Protein AF-A0A1Q8BFI8-F1 (afdb_monomer)

pLDDT: mean 92.85, std 12.0, range [39.59, 98.81]

Solvent-accessible surface area (backbone atoms only — not comparable to full-atom values): 9761 Å² total; per-residue (Å²): 111,59,71,57,47,9,48,50,28,16,46,14,50,53,51,14,49,55,25,48,77,69,69,34,63,68,60,14,15,51,25,34,17,54,22,43,46,68,73,44,68,88,56,55,72,68,53,34,36,53,25,20,42,26,41,46,52,19,52,56,50,51,50,49,44,53,73,74,37,91,51,58,67,61,48,64,67,45,73,64,56,57,55,30,38,53,23,26,36,50,22,17,65,64,69,73,40,63,56,63,34,20,52,24,49,43,46,21,53,43,29,48,70,54,74,38,75,70,16,54,62,25,42,38,49,22,30,37,50,50,39,27,70,62,51,77,41,62,83,65,19,64,62,42,26,54,35,51,55,52,25,51,61,22,51,77,59,78,36,76,66,21,52,55,52,22,34,57,39,31,27,55,37,37,36,56,52,47,38,48,52,69,55,68,71,75,82,75,78,82,83,78,85,124

Secondary structure (DSSP, 8-state):
-HHHHHHHHHHHHHHHHHHHHTT-HHHHHHHHHHHHHHH-TTS-HHHHHHHHHHHHHHHHHHHHHHHH--SHHHHHH-TTHHHHHHHHHHHHHHTT--HHHHHHHHHHHHHHHTT-TTHHHHHHHHHHHHHHHHHSS-TTHHHHHHHHHHHHHHHTT-SHHHHHHHHHHHHHHHHHHHHHHTTGGGSS------

Foldseek 3Di:
DLLVLLLLLLQLCLQLLVCLVVVNLQRNLVSQLSNVCSQQVVDDSVLSSLLSSLQSQLSNLLVCLLVVDPDLVCSLPPPSLVSSLVSLCSSCVSRVFPSLLSVLVSLLSSCVSNVHPVSLVSLLRSLQRSLCVQQVHRPCSNVLSVLVVQLVVLSVVVDPRSSVVSSVSSSVSSSVSVCSNVVVPVPDDDPPDD

Radius of gyration: 16.72 Å; Cα contacts (8 Å, |Δi|>4): 270; chains: 1; bounding box: 52×38×44 Å

Nearest PDB structures (foldseek):
  6e9r-assembly1_B  TM=2.262E-01  e=8.371E-01  synthetic construct
  3bqo-assembly1_A  TM=2.678E-01  e=2.924E+00  Homo sapiens
  8w8g-assembly2_C  TM=2.597E-01  e=2.666E+00  Homo sapiens
  6e9x-assembly1_C  TM=2.704E-01  e=6.137E+00  synthetic construct
  8w8g-assembly2_D  TM=2.637E-01  e=8.104E+00  Homo sapiens

Sequence (194 aa):
MIEQLAKTAARGVVEGFIAQDRHDFDAASLHFSVMFQTMFPEYDSETLLKAAGSYVSALLAQSKLKDEHSDLYNRLHDERWGFVRSQLSNTCRLLDIPDSFGLETEEVWRYHAGRDDSYVKHIIEFHRVLVRRLTGGEAGFKELAGLYTTGLAFHDQHSLYGVKRGIEVMELYFRILFDAMSGTTREMIPATRG

Mean predicted aligned error: 4.51 Å

Structure (mmCIF, N/CA/C/O backbone):
data_AF-A0A1Q8BFI8-F1
#
_entry.id   AF-A0A1Q8BFI8-F1
#
loop_
_atom_site.group_PDB
_atom_site.id
_atom_site.type_symbol
_atom_site.label_atom_id
_atom_site.label_alt_id
_atom_site.label_comp_id
_atom_site.label_asym_id
_atom_site.label_entity_id
_atom_site.label_seq_id
_atom_site.pdbx_PDB_ins_code
_atom_site.Cartn_x
_atom_site.Cartn_y
_atom_site.Cartn_z
_atom_site.occupancy
_atom_site.B_iso_or_equiv
_atom_site.auth_seq_id
_atom_site.auth_comp_id
_atom_site.auth_asym_id
_atom_site.auth_atom_id
_atom_site.pdbx_PDB_model_num
ATOM 1 N N . MET A 1 1 ? -5.771 8.958 21.009 1.00 84.94 1 MET A N 1
ATOM 2 C CA . MET A 1 1 ? -5.502 7.573 20.562 1.00 84.94 1 MET A CA 1
ATOM 3 C C . MET A 1 1 ? -5.318 7.516 19.047 1.00 84.94 1 MET A C 1
ATOM 5 O O . MET A 1 1 ? -4.237 7.135 18.625 1.00 84.94 1 MET A O 1
ATOM 9 N N . ILE A 1 2 ? -6.285 7.995 18.250 1.00 93.38 2 ILE A N 1
ATOM 10 C CA . ILE A 1 2 ? -6.210 8.042 16.772 1.00 93.38 2 ILE A CA 1
ATOM 11 C C . ILE A 1 2 ? -4.971 8.784 16.251 1.00 93.38 2 ILE A C 1
ATOM 13 O O . ILE A 1 2 ? -4.255 8.253 15.414 1.00 93.38 2 ILE A O 1
ATOM 17 N N . GLU A 1 3 ? -4.652 9.953 16.810 1.00 95.00 3 GLU A N 1
ATOM 18 C CA . GLU A 1 3 ? -3.460 10.733 16.432 1.00 95.00 3 GLU A CA 1
ATOM 19 C C . GLU A 1 3 ? -2.152 9.921 16.519 1.00 95.00 3 GLU A C 1
ATOM 21 O O . GLU A 1 3 ? -1.290 10.013 15.649 1.00 95.00 3 GLU A O 1
ATOM 26 N N . GLN A 1 4 ? -1.998 9.099 17.563 1.00 96.12 4 GLN A N 1
ATOM 27 C CA . GLN A 1 4 ? -0.800 8.277 17.738 1.00 96.12 4 GLN A CA 1
ATOM 28 C C . GLN A 1 4 ? -0.792 7.088 16.773 1.00 96.12 4 GLN A C 1
ATOM 30 O O . GLN A 1 4 ? 0.257 6.775 16.218 1.00 96.12 4 GLN A O 1
ATOM 35 N N . LEU A 1 5 ? -1.952 6.457 16.544 1.00 96.75 5 LEU A N 1
ATOM 36 C CA . LEU A 1 5 ? -2.094 5.393 15.547 1.00 96.75 5 LEU A CA 1
ATOM 37 C C . LEU A 1 5 ? -1.748 5.908 14.148 1.00 96.75 5 LEU A C 1
ATOM 39 O O . LEU A 1 5 ? -0.966 5.273 13.448 1.00 96.75 5 LEU A O 1
ATOM 43 N N . ALA A 1 6 ? -2.257 7.085 13.773 1.00 98.06 6 ALA A N 1
ATOM 44 C CA . ALA A 1 6 ? -1.991 7.710 12.481 1.00 98.06 6 ALA A CA 1
ATOM 45 C C . ALA A 1 6 ? -0.497 7.981 12.272 1.00 98.06 6 ALA A C 1
ATOM 47 O O . ALA A 1 6 ? 0.043 7.646 11.222 1.00 98.06 6 ALA A O 1
ATOM 48 N N . LYS A 1 7 ? 0.195 8.494 13.298 1.00 98.25 7 LYS A N 1
ATOM 49 C CA . LYS A 1 7 ? 1.655 8.696 13.275 1.00 98.25 7 LYS A CA 1
ATOM 50 C C . LYS A 1 7 ? 2.426 7.394 13.116 1.00 98.25 7 LYS A C 1
ATOM 52 O O . LYS A 1 7 ? 3.364 7.330 12.325 1.00 98.25 7 LYS A O 1
ATOM 57 N N . THR A 1 8 ? 2.037 6.358 13.855 1.00 98.19 8 THR A N 1
ATOM 58 C CA . THR A 1 8 ? 2.668 5.037 13.762 1.00 98.19 8 THR A CA 1
ATOM 59 C C . THR A 1 8 ? 2.478 4.427 12.372 1.00 98.19 8 THR A C 1
ATOM 61 O O . THR A 1 8 ? 3.451 3.981 11.771 1.00 98.19 8 THR A O 1
ATOM 64 N N . ALA A 1 9 ? 1.262 4.471 11.827 1.00 98.31 9 ALA A N 1
ATOM 65 C CA . ALA A 1 9 ? 0.951 3.949 10.500 1.00 98.31 9 ALA A CA 1
ATOM 66 C C . ALA A 1 9 ? 1.670 4.726 9.383 1.00 98.31 9 ALA A C 1
ATOM 68 O O . ALA A 1 9 ? 2.265 4.124 8.491 1.00 98.31 9 ALA A O 1
ATOM 69 N N . ALA A 1 10 ? 1.683 6.061 9.468 1.00 98.50 10 ALA A N 1
ATOM 70 C CA . ALA A 1 10 ? 2.343 6.936 8.501 1.00 98.50 10 ALA A CA 1
ATOM 71 C C . ALA A 1 10 ? 3.859 6.728 8.456 1.00 98.50 10 ALA A C 1
ATOM 73 O O . ALA A 1 10 ? 4.454 6.685 7.380 1.00 98.50 10 ALA A O 1
ATOM 74 N N . ARG A 1 11 ? 4.496 6.556 9.618 1.00 97.88 11 ARG A N 1
ATOM 75 C CA . ARG A 1 11 ? 5.917 6.198 9.673 1.00 97.88 11 ARG A CA 1
ATOM 76 C C . ARG A 1 11 ? 6.154 4.796 9.138 1.00 97.88 11 ARG A C 1
ATOM 78 O O . ARG A 1 11 ? 7.035 4.633 8.308 1.00 97.88 11 ARG A O 1
ATOM 85 N N . GLY A 1 12 ? 5.335 3.823 9.539 1.00 98.06 12 GLY A N 1
ATOM 86 C CA . GLY A 1 12 ? 5.437 2.443 9.062 1.00 98.06 12 GLY A CA 1
ATOM 87 C C . GLY A 1 12 ? 5.377 2.336 7.536 1.00 98.06 12 GLY A C 1
ATOM 88 O O . GLY A 1 12 ? 6.231 1.695 6.937 1.00 98.06 12 GLY A O 1
ATOM 89 N N . VAL A 1 13 ? 4.434 3.018 6.879 1.00 97.94 13 VAL A N 1
ATOM 90 C CA . VAL A 1 13 ? 4.348 2.978 5.409 1.00 97.94 13 VAL A CA 1
ATOM 91 C C . VAL A 1 13 ? 5.559 3.645 4.742 1.00 97.94 13 VAL A C 1
ATOM 93 O O . VAL A 1 13 ? 6.150 3.064 3.836 1.00 97.94 13 VAL A O 1
ATOM 96 N N . VAL A 1 14 ? 5.978 4.832 5.201 1.00 98.00 14 VAL A N 1
ATOM 97 C CA . VAL A 1 14 ? 7.089 5.575 4.577 1.00 98.00 14 VAL A CA 1
ATOM 98 C C . VAL A 1 14 ? 8.432 4.885 4.820 1.00 98.00 14 VAL A C 1
ATOM 100 O O . VAL A 1 14 ? 9.221 4.734 3.891 1.00 98.00 14 VAL A O 1
ATOM 103 N N . GLU A 1 15 ? 8.695 4.430 6.043 1.00 98.19 15 GLU A N 1
ATOM 104 C CA . GLU A 1 15 ? 9.911 3.682 6.377 1.00 98.19 15 GLU A CA 1
ATOM 105 C C . GLU A 1 15 ? 9.939 2.316 5.675 1.00 98.19 15 GLU A C 1
ATOM 107 O O . GLU A 1 15 ? 11.004 1.888 5.233 1.00 98.19 15 GLU A O 1
ATOM 112 N N . GLY A 1 16 ? 8.779 1.677 5.481 1.00 98.38 16 GLY A N 1
ATOM 113 C CA . GLY A 1 16 ? 8.648 0.443 4.705 1.00 98.38 16 GLY A CA 1
ATOM 114 C C . GLY A 1 16 ? 9.052 0.618 3.243 1.00 98.38 16 GLY A C 1
ATOM 115 O O 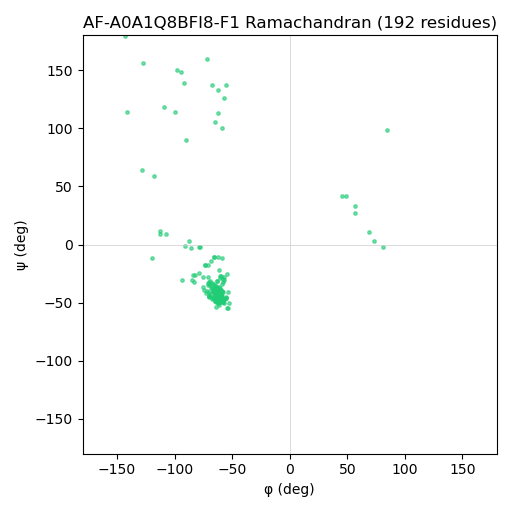. GLY A 1 16 ? 9.831 -0.182 2.723 1.00 98.38 16 GLY A O 1
ATOM 116 N N . PHE A 1 17 ? 8.601 1.695 2.597 1.00 97.56 17 PHE A N 1
ATOM 117 C CA . PHE A 1 17 ? 9.038 2.034 1.241 1.00 97.56 17 PHE A CA 1
ATOM 118 C C . PHE A 1 17 ? 10.534 2.382 1.174 1.00 97.56 17 PHE A C 1
ATOM 120 O O . PHE A 1 17 ? 11.242 1.859 0.319 1.00 97.56 17 PHE A O 1
ATOM 127 N N . ILE A 1 18 ? 11.063 3.165 2.124 1.00 97.50 18 ILE A N 1
ATOM 128 C CA . ILE A 1 18 ? 12.505 3.475 2.188 1.00 97.50 18 ILE A CA 1
ATOM 129 C C . ILE A 1 18 ? 13.350 2.201 2.344 1.00 97.50 18 ILE A C 1
ATOM 131 O O . ILE A 1 18 ? 14.410 2.078 1.728 1.00 97.50 18 ILE A O 1
ATOM 135 N N . ALA A 1 19 ? 12.918 1.261 3.185 1.00 98.06 19 ALA A N 1
ATOM 136 C CA . ALA A 1 19 ? 13.598 -0.018 3.358 1.00 98.06 19 ALA A CA 1
ATOM 137 C C . ALA A 1 19 ? 13.527 -0.868 2.080 1.00 98.06 19 ALA A C 1
ATOM 139 O O . ALA A 1 19 ? 14.531 -1.451 1.669 1.00 98.06 19 ALA A O 1
ATOM 140 N N . GLN A 1 20 ? 12.380 -0.870 1.397 1.00 96.81 20 GLN A N 1
ATOM 141 C CA . GLN A 1 20 ? 12.224 -1.546 0.114 1.00 96.81 20 GLN A CA 1
ATOM 142 C C . GLN A 1 20 ? 13.143 -0.969 -0.969 1.00 96.81 20 GLN A C 1
ATOM 144 O O . GLN A 1 20 ? 13.760 -1.747 -1.698 1.00 96.81 20 GLN A O 1
ATOM 149 N N . ASP A 1 21 ? 13.270 0.356 -1.070 1.00 95.19 21 ASP A N 1
ATOM 150 C CA . ASP A 1 21 ? 14.192 1.026 -2.002 1.00 95.19 21 ASP A CA 1
ATOM 151 C C . ASP A 1 21 ? 15.658 0.644 -1.740 1.00 95.19 21 ASP A C 1
ATOM 153 O O . ASP A 1 21 ? 16.491 0.651 -2.643 1.00 95.19 21 ASP A O 1
ATOM 157 N N . ARG A 1 22 ? 15.986 0.274 -0.497 1.00 96.06 22 ARG A N 1
ATOM 158 C CA . ARG A 1 22 ? 17.305 -0.242 -0.096 1.00 96.06 22 ARG A CA 1
ATOM 159 C C . ARG A 1 22 ? 17.445 -1.755 -0.270 1.00 96.06 22 ARG A C 1
ATOM 161 O O . ARG A 1 22 ? 18.482 -2.304 0.090 1.00 96.06 22 ARG A O 1
ATOM 168 N N . HIS A 1 23 ? 16.419 -2.419 -0.798 1.00 96.25 23 HIS A N 1
ATOM 169 C CA . HIS A 1 23 ? 16.311 -3.874 -0.895 1.00 96.25 23 HIS A CA 1
ATOM 170 C C . HIS A 1 23 ? 16.432 -4.605 0.458 1.00 96.25 23 HIS A C 1
ATOM 172 O O . HIS A 1 23 ? 16.831 -5.769 0.503 1.00 96.25 23 HIS A O 1
ATOM 178 N N . ASP A 1 24 ? 16.064 -3.943 1.559 1.00 98.25 24 ASP A N 1
ATOM 179 C CA . ASP A 1 24 ? 16.047 -4.522 2.904 1.00 98.25 24 ASP A CA 1
ATOM 180 C C . ASP A 1 24 ? 14.677 -5.159 3.181 1.00 98.25 24 ASP A C 1
ATOM 182 O O . ASP A 1 24 ? 13.731 -4.505 3.630 1.00 98.25 24 ASP A O 1
ATOM 186 N N . PHE A 1 25 ? 14.558 -6.448 2.846 1.00 98.31 25 PHE A N 1
ATOM 187 C CA . PHE A 1 25 ? 13.311 -7.207 2.969 1.00 98.31 25 PHE A CA 1
ATOM 188 C C . PHE A 1 25 ? 12.798 -7.275 4.412 1.00 98.31 25 PHE A C 1
ATOM 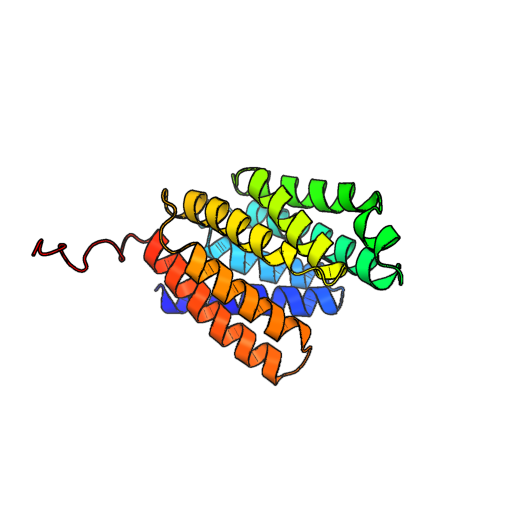190 O O . PHE A 1 25 ? 11.600 -7.091 4.644 1.00 98.31 25 PHE A O 1
ATOM 197 N N . ASP A 1 26 ? 13.687 -7.537 5.371 1.00 98.50 26 ASP A N 1
ATOM 198 C CA . ASP A 1 26 ? 13.312 -7.747 6.768 1.00 98.50 26 ASP A CA 1
ATOM 199 C C . ASP A 1 26 ? 12.843 -6.435 7.399 1.00 98.50 26 ASP A C 1
ATOM 201 O O . ASP A 1 26 ? 11.777 -6.396 8.023 1.00 98.50 26 ASP A O 1
ATOM 205 N N . ALA A 1 27 ? 13.577 -5.338 7.177 1.00 98.56 27 ALA A N 1
ATOM 206 C CA . ALA A 1 27 ? 13.168 -4.029 7.671 1.00 98.56 27 ALA A CA 1
ATOM 207 C C . ALA A 1 27 ? 11.859 -3.567 7.018 1.00 98.56 27 ALA A C 1
ATOM 209 O O . ALA A 1 27 ? 10.947 -3.127 7.720 1.00 98.56 27 ALA A O 1
ATOM 210 N N . ALA A 1 28 ? 11.717 -3.719 5.695 1.00 98.69 28 ALA A N 1
ATOM 211 C CA . ALA A 1 28 ? 10.482 -3.362 5.003 1.00 98.69 28 ALA A CA 1
ATOM 212 C C . ALA A 1 28 ? 9.288 -4.155 5.553 1.00 98.69 28 ALA A C 1
ATOM 214 O O . ALA A 1 28 ? 8.250 -3.572 5.874 1.00 98.69 28 ALA A O 1
ATOM 215 N N . SER A 1 29 ? 9.449 -5.469 5.734 1.00 98.81 29 SER A N 1
ATOM 216 C CA . SER A 1 29 ? 8.399 -6.342 6.270 1.00 98.81 29 SER A CA 1
ATOM 217 C C . SER A 1 29 ? 8.004 -5.937 7.687 1.00 98.81 29 SER A C 1
ATOM 219 O O . SER A 1 29 ? 6.815 -5.881 8.003 1.00 98.81 29 SER A O 1
ATOM 221 N N . LEU A 1 30 ? 8.976 -5.581 8.531 1.00 98.62 30 LEU A N 1
ATOM 222 C CA . LEU A 1 30 ? 8.704 -5.087 9.876 1.00 98.62 30 LEU A CA 1
ATOM 223 C C . LEU A 1 30 ? 7.899 -3.780 9.841 1.00 98.62 30 LEU A C 1
ATOM 225 O O . LEU A 1 30 ? 6.849 -3.698 10.478 1.00 98.62 30 LEU A O 1
ATOM 229 N N . HIS A 1 31 ? 8.329 -2.783 9.069 1.00 98.69 31 HIS A N 1
ATOM 230 C CA . HIS A 1 31 ? 7.642 -1.491 8.988 1.00 98.69 31 HIS A CA 1
ATOM 231 C C . HIS A 1 31 ? 6.211 -1.609 8.432 1.00 98.69 31 HIS A C 1
ATOM 233 O O . HIS A 1 31 ? 5.277 -1.037 9.006 1.00 98.69 31 HIS A O 1
ATOM 239 N N . PHE A 1 32 ? 5.999 -2.414 7.385 1.00 98.75 32 PHE A N 1
ATOM 240 C CA . PHE A 1 32 ? 4.651 -2.685 6.876 1.00 98.75 32 PHE A CA 1
ATOM 241 C C . PHE A 1 32 ? 3.800 -3.494 7.863 1.00 98.75 32 P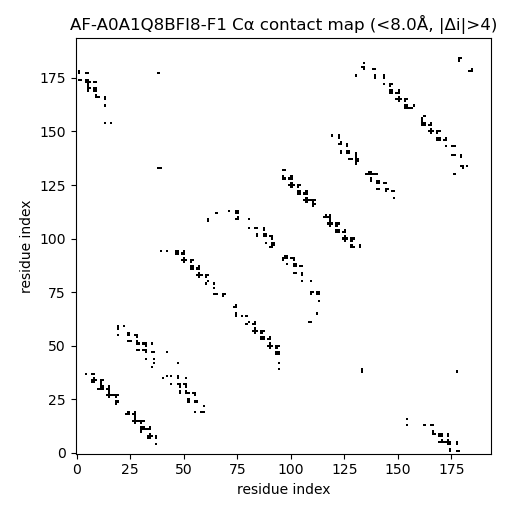HE A C 1
ATOM 243 O O . PHE A 1 32 ? 2.599 -3.248 7.954 1.00 98.75 32 PHE A O 1
ATOM 250 N N . SER A 1 33 ? 4.389 -4.397 8.657 1.00 98.69 33 SER A N 1
ATOM 251 C CA . SER A 1 33 ? 3.647 -5.116 9.705 1.00 98.69 33 SER A CA 1
ATOM 252 C C . SER A 1 33 ? 3.142 -4.175 10.805 1.00 98.69 33 SER A C 1
ATOM 254 O O . SER A 1 33 ? 2.002 -4.315 11.245 1.00 98.69 33 SER A O 1
ATOM 256 N N . VAL A 1 34 ? 3.929 -3.156 11.180 1.00 98.25 34 VAL A N 1
ATOM 257 C CA . VAL A 1 34 ? 3.503 -2.107 12.122 1.00 98.25 34 VAL A CA 1
ATOM 258 C C . VAL A 1 34 ? 2.332 -1.313 11.546 1.00 98.25 34 VAL A C 1
ATOM 260 O O . VAL A 1 34 ? 1.355 -1.067 12.250 1.00 98.25 34 VAL A O 1
ATOM 263 N N . MET A 1 35 ? 2.385 -0.952 10.260 1.00 98.25 35 MET A N 1
ATOM 264 C CA . MET A 1 35 ? 1.254 -0.313 9.583 1.00 98.25 35 MET A CA 1
ATOM 265 C C . MET A 1 35 ? 0.016 -1.225 9.597 1.00 98.25 35 MET A C 1
ATOM 267 O O . MET A 1 35 ? -1.054 -0.785 10.017 1.00 98.25 35 MET A O 1
ATOM 271 N N . PHE A 1 36 ? 0.140 -2.499 9.214 1.00 98.56 36 PHE A N 1
ATOM 272 C CA . PHE A 1 36 ? -0.996 -3.423 9.226 1.00 98.56 36 PHE A CA 1
ATOM 273 C C . PHE A 1 36 ? -1.582 -3.631 10.621 1.00 98.56 36 PHE A C 1
ATOM 275 O O . PHE A 1 36 ? -2.801 -3.658 10.744 1.00 98.56 36 PHE A O 1
ATOM 282 N N . GLN A 1 37 ? -0.766 -3.667 11.675 1.00 98.00 37 GLN A N 1
ATOM 283 C CA . GLN A 1 37 ? -1.253 -3.771 13.053 1.00 98.00 37 GLN A CA 1
ATOM 284 C C . GLN A 1 37 ? -2.205 -2.633 13.439 1.00 98.00 37 GLN A C 1
ATOM 286 O O . GLN A 1 37 ? -3.129 -2.836 14.223 1.00 98.00 37 GLN A O 1
ATOM 291 N N . THR A 1 38 ? -2.005 -1.433 12.887 1.00 97.25 38 THR A N 1
ATOM 292 C CA . THR A 1 38 ? -2.898 -0.294 13.158 1.00 97.25 38 THR A CA 1
ATOM 293 C C . THR A 1 38 ? -4.238 -0.385 12.426 1.00 97.25 38 THR A C 1
ATOM 295 O O . THR A 1 38 ? -5.231 0.142 12.920 1.00 97.25 38 THR A O 1
ATOM 298 N N . MET A 1 39 ? -4.276 -1.049 11.268 1.00 95.88 39 MET A N 1
ATOM 299 C CA . MET A 1 39 ? -5.473 -1.176 10.429 1.00 95.88 39 MET A CA 1
ATOM 300 C C . MET A 1 39 ? -6.263 -2.453 10.714 1.00 95.88 39 MET A C 1
ATOM 302 O O . MET A 1 39 ? -7.481 -2.452 10.577 1.00 95.88 39 MET A O 1
ATOM 306 N N . PHE A 1 40 ? -5.578 -3.519 11.118 1.00 97.38 40 PHE A N 1
ATOM 307 C CA . PHE A 1 40 ? -6.159 -4.834 11.355 1.00 97.38 40 PHE A CA 1
ATOM 308 C C . PHE A 1 40 ? -5.776 -5.359 12.749 1.00 97.38 40 PHE A C 1
ATOM 310 O O . PHE A 1 40 ? -5.041 -6.346 12.869 1.00 97.38 40 PHE A O 1
ATOM 317 N N . PRO A 1 41 ? -6.218 -4.678 13.826 1.00 95.94 41 PRO A N 1
ATOM 318 C CA . PRO A 1 41 ? -5.868 -5.043 15.198 1.00 95.94 41 PRO A CA 1
ATOM 319 C C . PRO A 1 41 ? -6.438 -6.403 15.634 1.00 95.94 41 PRO A C 1
ATOM 321 O O . PRO A 1 41 ? -6.075 -6.895 16.700 1.00 95.94 41 PRO A O 1
ATOM 324 N N . GLU A 1 42 ? -7.339 -7.001 14.849 1.00 96.69 42 GLU A N 1
ATOM 325 C CA . GLU A 1 42 ? -7.916 -8.319 15.105 1.00 96.69 42 GLU A CA 1
ATOM 326 C C . GLU A 1 42 ? -6.960 -9.496 14.833 1.00 96.69 42 GLU A C 1
ATOM 328 O O . GLU A 1 42 ? -7.218 -10.595 15.325 1.00 96.69 42 GLU A O 1
ATOM 333 N N . TYR A 1 43 ? -5.868 -9.292 14.086 1.00 98.31 43 TYR A N 1
ATOM 334 C CA . TYR A 1 43 ? -4.892 -10.345 13.781 1.00 98.31 43 TYR A CA 1
ATOM 335 C C . TYR A 1 43 ? -3.670 -10.293 14.701 1.00 98.31 43 TYR A C 1
ATOM 337 O O . TYR A 1 43 ? -3.240 -9.233 15.155 1.00 98.31 43 TYR A O 1
ATOM 345 N N . ASP A 1 44 ? -3.066 -11.458 14.941 1.00 98.19 44 ASP A N 1
ATOM 346 C CA . ASP A 1 44 ? -1.808 -11.561 15.678 1.00 98.19 44 ASP A CA 1
ATOM 347 C C . ASP A 1 44 ? -0.598 -11.052 14.870 1.00 98.19 44 ASP A C 1
ATOM 349 O O . ASP A 1 44 ? -0.601 -10.980 13.637 1.00 98.19 44 ASP A O 1
ATOM 353 N N . SER A 1 45 ? 0.482 -10.713 15.581 1.00 97.69 45 SER A N 1
ATOM 354 C CA . SER A 1 45 ? 1.702 -10.170 14.974 1.00 97.69 45 SER A CA 1
ATOM 355 C C . SER A 1 45 ? 2.357 -11.115 13.963 1.00 97.69 45 SER A C 1
ATOM 357 O O . SER A 1 45 ? 3.009 -10.645 13.033 1.00 97.69 45 SER A O 1
ATOM 359 N N . GLU A 1 46 ? 2.205 -12.433 14.119 1.00 98.38 46 GLU A N 1
ATOM 360 C CA . GLU A 1 46 ? 2.782 -13.412 13.193 1.00 98.38 46 GLU A CA 1
ATOM 361 C C . GLU A 1 46 ? 2.062 -13.372 11.838 1.00 98.38 46 GLU A C 1
ATOM 363 O O . GLU A 1 46 ? 2.702 -13.351 10.784 1.00 98.38 46 GLU A O 1
ATOM 368 N N . THR A 1 47 ? 0.733 -13.309 11.858 1.00 98.69 47 THR A N 1
ATOM 369 C CA . THR A 1 47 ? -0.118 -13.176 10.673 1.00 98.69 47 THR A CA 1
ATOM 370 C C . THR A 1 47 ? 0.162 -11.861 9.957 1.00 98.69 47 THR A C 1
ATOM 372 O O . THR A 1 47 ? 0.376 -11.852 8.743 1.00 98.69 47 THR A O 1
ATOM 375 N N . LEU A 1 48 ? 0.248 -10.762 10.711 1.00 98.69 48 LEU A N 1
ATOM 376 C CA . LEU A 1 48 ? 0.554 -9.437 10.173 1.00 98.69 48 LEU A CA 1
ATOM 377 C C . LEU A 1 48 ? 1.947 -9.379 9.533 1.00 98.69 48 LEU A C 1
ATOM 379 O O . LEU A 1 48 ? 2.102 -8.820 8.447 1.00 98.69 48 LEU A O 1
ATOM 383 N N . LEU A 1 49 ? 2.953 -10.003 10.154 1.00 98.75 49 LEU A N 1
ATOM 384 C CA . LEU A 1 49 ? 4.302 -10.081 9.596 1.00 98.75 49 LEU A CA 1
ATOM 385 C C . LEU A 1 49 ? 4.348 -10.937 8.321 1.00 98.75 49 LEU A C 1
ATOM 387 O O . LEU A 1 49 ? 4.996 -10.550 7.351 1.00 98.75 49 LEU A O 1
ATOM 391 N N . LYS A 1 50 ? 3.621 -12.061 8.267 1.00 98.81 50 LYS A N 1
ATOM 392 C CA . LYS A 1 50 ? 3.499 -12.882 7.044 1.00 98.81 50 LYS A CA 1
ATOM 393 C C . LYS A 1 50 ? 2.799 -12.128 5.911 1.00 98.81 50 LYS A C 1
ATOM 395 O O . LYS A 1 50 ? 3.217 -12.223 4.752 1.00 98.81 50 LYS A O 1
ATOM 400 N N . ALA A 1 51 ? 1.752 -11.370 6.234 1.00 98.81 51 ALA A N 1
ATOM 401 C CA . ALA A 1 51 ? 1.041 -10.539 5.268 1.00 98.81 51 ALA A CA 1
ATOM 402 C C . ALA A 1 51 ? 1.948 -9.429 4.720 1.00 98.81 51 ALA A C 1
ATOM 404 O O . ALA A 1 51 ? 1.986 -9.216 3.505 1.00 98.81 51 ALA A O 1
ATOM 405 N N . ALA A 1 52 ? 2.721 -8.783 5.598 1.00 98.81 52 ALA A N 1
ATOM 406 C CA . ALA A 1 52 ? 3.723 -7.786 5.232 1.00 98.81 52 ALA A CA 1
ATOM 407 C C . ALA A 1 52 ? 4.839 -8.383 4.365 1.00 98.81 52 ALA A C 1
ATOM 409 O O . ALA A 1 52 ? 5.156 -7.818 3.326 1.00 98.81 52 ALA A O 1
ATOM 410 N N . GLY A 1 53 ? 5.365 -9.560 4.710 1.00 98.81 53 GLY A N 1
ATOM 411 C CA . GLY A 1 53 ? 6.377 -10.249 3.902 1.00 98.81 53 GLY A CA 1
ATOM 412 C C . GLY A 1 53 ? 5.891 -10.603 2.491 1.00 98.81 53 GLY A C 1
ATOM 413 O O . GLY A 1 53 ? 6.636 -10.458 1.520 1.00 98.81 53 GLY A O 1
ATOM 414 N N . SER A 1 54 ? 4.622 -11.001 2.351 1.00 98.81 54 SER A N 1
ATOM 415 C CA . SER A 1 54 ? 3.999 -11.216 1.034 1.00 98.81 54 SER A CA 1
ATOM 416 C C . SER A 1 54 ? 3.895 -9.895 0.256 1.00 98.81 54 SER A C 1
ATOM 418 O O . SER A 1 54 ? 4.327 -9.810 -0.892 1.00 98.81 54 SER A O 1
ATOM 420 N N . TYR A 1 55 ? 3.437 -8.822 0.905 1.00 98.75 55 TYR A N 1
ATOM 421 C CA . TYR A 1 55 ? 3.331 -7.495 0.291 1.00 98.75 55 TYR A CA 1
ATOM 422 C C . TYR A 1 55 ? 4.699 -6.952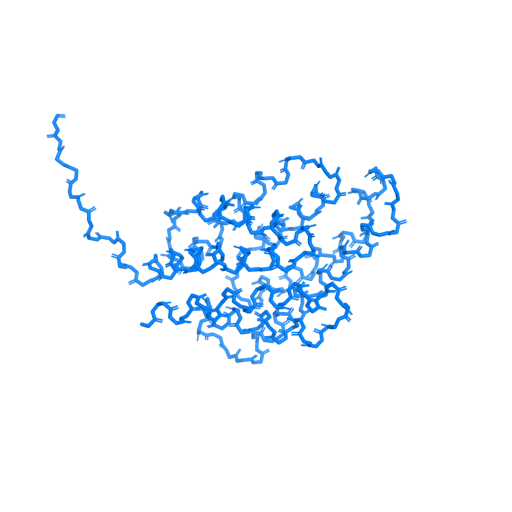 -0.167 1.00 98.75 55 TYR A C 1
ATOM 424 O O . TYR A 1 55 ? 4.839 -6.474 -1.293 1.00 98.75 55 TYR A O 1
ATOM 432 N N . VAL A 1 56 ? 5.741 -7.102 0.654 1.00 98.75 56 VAL A N 1
ATOM 433 C CA . VAL A 1 56 ? 7.115 -6.684 0.329 1.00 98.75 56 VAL A CA 1
ATOM 434 C C . VAL A 1 56 ? 7.717 -7.539 -0.783 1.00 98.75 56 VAL A C 1
ATOM 436 O O . VAL A 1 56 ? 8.402 -7.009 -1.656 1.00 98.75 56 VAL A O 1
ATOM 439 N N . SER A 1 57 ? 7.428 -8.843 -0.815 1.00 98.69 57 SER A N 1
ATOM 440 C CA . SER A 1 57 ? 7.837 -9.710 -1.929 1.00 98.69 57 SER A CA 1
ATOM 441 C C . SER A 1 57 ? 7.261 -9.213 -3.258 1.00 98.69 57 SER A C 1
ATOM 443 O O . SER A 1 57 ? 7.963 -9.199 -4.270 1.00 98.69 57 SER A O 1
ATOM 445 N N . ALA A 1 58 ? 6.005 -8.756 -3.248 1.00 98.50 58 ALA A N 1
ATOM 446 C CA . ALA A 1 58 ? 5.363 -8.145 -4.405 1.00 98.50 58 ALA A CA 1
ATOM 447 C C . ALA A 1 58 ? 6.032 -6.810 -4.796 1.00 98.50 58 ALA A C 1
ATOM 449 O O . ALA A 1 58 ? 6.346 -6.612 -5.971 1.00 98.50 58 ALA A O 1
ATOM 450 N N . LEU A 1 59 ? 6.324 -5.935 -3.822 1.00 97.06 59 LEU A N 1
ATOM 451 C CA . LEU A 1 59 ? 7.012 -4.656 -4.051 1.00 97.06 59 LEU A CA 1
ATOM 452 C C . LEU A 1 59 ? 8.415 -4.828 -4.653 1.00 97.06 59 LEU A C 1
ATOM 454 O O . LEU A 1 59 ? 8.779 -4.130 -5.599 1.00 97.06 59 LEU A O 1
ATOM 458 N N . LEU A 1 60 ? 9.212 -5.762 -4.132 1.00 97.25 60 LEU A N 1
ATOM 459 C CA . LEU A 1 60 ? 10.552 -6.028 -4.657 1.00 97.25 60 LEU A CA 1
ATOM 460 C C . LEU A 1 60 ? 10.494 -6.633 -6.061 1.00 97.25 60 LEU A C 1
ATOM 462 O O . LEU A 1 60 ? 11.328 -6.303 -6.905 1.00 97.25 60 LEU A O 1
ATOM 466 N N . ALA A 1 61 ? 9.515 -7.501 -6.327 1.00 96.19 61 ALA A N 1
ATOM 467 C CA . ALA A 1 61 ? 9.318 -8.072 -7.653 1.00 96.19 61 ALA A CA 1
ATOM 468 C C . ALA A 1 61 ? 8.930 -7.003 -8.683 1.00 96.19 61 ALA A C 1
ATOM 470 O O . ALA A 1 61 ? 9.560 -6.944 -9.736 1.00 96.19 61 ALA A O 1
ATOM 471 N N . GLN A 1 62 ? 7.973 -6.117 -8.375 1.00 94.88 62 GLN A N 1
ATOM 472 C CA . GLN A 1 62 ? 7.611 -5.040 -9.305 1.00 94.88 62 GLN A CA 1
ATOM 473 C C . GLN A 1 62 ? 8.758 -4.042 -9.523 1.00 94.88 62 GLN A C 1
ATOM 475 O O . GLN A 1 62 ? 8.956 -3.587 -10.648 1.00 94.88 62 GLN A O 1
ATOM 480 N N . SER A 1 63 ? 9.575 -3.758 -8.497 1.00 92.75 63 SER A N 1
ATOM 481 C CA . SER A 1 63 ? 10.718 -2.849 -8.663 1.00 92.75 63 SER A CA 1
ATOM 482 C C . SER A 1 63 ? 11.721 -3.408 -9.670 1.00 92.75 63 SER A C 1
ATOM 484 O O . SER A 1 63 ? 12.165 -2.684 -10.554 1.00 92.75 63 SER A O 1
ATOM 486 N N . LYS A 1 64 ? 12.003 -4.718 -9.616 1.00 91.69 64 LYS A N 1
ATOM 487 C CA . LYS A 1 64 ? 12.869 -5.379 -10.606 1.00 91.69 64 LYS A CA 1
ATOM 488 C C . LYS A 1 64 ? 12.316 -5.266 -12.028 1.00 91.69 64 LYS A C 1
ATOM 490 O O . LYS A 1 64 ? 13.083 -5.001 -12.946 1.00 91.69 64 LYS A O 1
ATOM 495 N N . LEU A 1 65 ? 10.999 -5.398 -12.216 1.00 90.25 65 LEU A N 1
ATOM 496 C CA . LEU A 1 65 ? 10.368 -5.220 -13.534 1.00 90.25 65 LEU A CA 1
ATOM 497 C C . LEU A 1 65 ? 10.586 -3.811 -14.088 1.00 90.25 65 LEU A C 1
ATOM 499 O O . LEU A 1 65 ? 10.877 -3.646 -15.274 1.00 90.25 65 LEU A O 1
ATOM 503 N N . LYS A 1 66 ? 10.459 -2.801 -13.223 1.00 83.00 66 LYS A N 1
ATOM 504 C CA . LYS A 1 66 ? 10.682 -1.394 -13.570 1.00 83.00 66 LYS A CA 1
ATOM 505 C C . LYS A 1 66 ? 12.136 -1.128 -13.972 1.00 83.00 66 LYS A C 1
ATOM 507 O O . LYS A 1 66 ? 12.361 -0.350 -14.897 1.00 83.00 66 LYS A O 1
ATOM 512 N N . ASP A 1 67 ? 13.089 -1.763 -13.293 1.00 85.25 67 ASP A N 1
ATOM 513 C CA . ASP A 1 67 ? 14.522 -1.512 -13.478 1.00 85.25 67 ASP A CA 1
ATOM 514 C C . ASP A 1 67 ? 15.119 -2.293 -14.666 1.00 85.25 67 ASP A C 1
ATOM 516 O O . ASP A 1 67 ? 16.030 -1.802 -15.333 1.00 85.25 67 ASP A O 1
ATOM 520 N N . GLU A 1 68 ? 14.606 -3.492 -14.965 1.00 87.19 68 GLU A N 1
ATOM 521 C CA . GLU A 1 68 ? 15.152 -4.376 -16.008 1.00 87.19 68 GLU A CA 1
ATOM 522 C C . GLU A 1 68 ? 14.647 -4.070 -17.427 1.00 87.19 68 GLU A C 1
ATOM 524 O O . GLU A 1 68 ? 15.342 -4.357 -18.404 1.00 87.19 68 GLU A O 1
ATOM 529 N N . HIS A 1 69 ? 13.461 -3.476 -17.572 1.00 81.00 69 HIS A N 1
ATOM 530 C CA . HIS A 1 69 ? 12.876 -3.184 -18.881 1.00 81.00 69 HIS A CA 1
ATOM 531 C C . HIS A 1 69 ? 12.880 -1.689 -19.175 1.00 81.00 69 HIS A C 1
ATOM 533 O O . HIS A 1 69 ? 12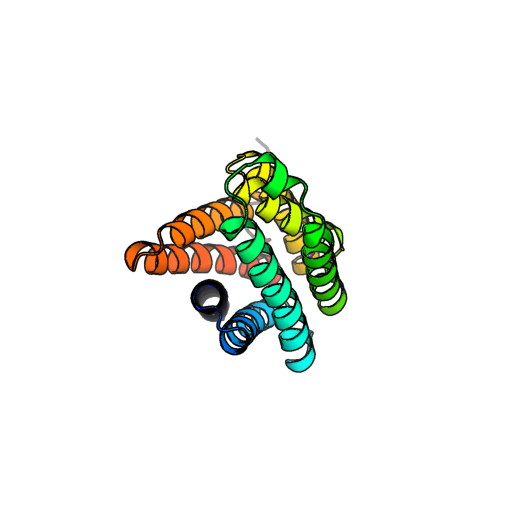.215 -0.900 -18.511 1.00 81.00 69 HIS A O 1
ATOM 539 N N . SER A 1 70 ? 13.573 -1.276 -20.234 1.00 77.25 70 SER A N 1
ATOM 540 C CA . SER A 1 70 ? 13.590 0.127 -20.654 1.00 77.25 70 SER A CA 1
ATOM 541 C C . SER A 1 70 ? 12.368 0.516 -21.490 1.00 77.25 70 SER A C 1
ATOM 543 O O . SER A 1 70 ? 11.962 1.677 -21.436 1.00 77.25 70 SER A O 1
ATOM 545 N N . ASP A 1 71 ? 11.725 -0.421 -22.188 1.00 86.31 71 ASP A N 1
ATOM 546 C CA . ASP A 1 71 ? 10.528 -0.160 -22.986 1.00 86.31 71 ASP A CA 1
ATOM 547 C C . ASP A 1 71 ? 9.222 -0.441 -22.226 1.00 86.31 71 ASP A C 1
ATOM 549 O O . ASP A 1 71 ? 9.133 -1.317 -21.365 1.00 86.31 71 ASP A O 1
ATOM 553 N N . LEU A 1 72 ? 8.193 0.336 -22.565 1.00 85.00 72 LEU A N 1
ATOM 554 C CA . LEU A 1 72 ? 6.879 0.286 -21.927 1.00 85.00 72 LEU A CA 1
ATOM 555 C C . LEU A 1 72 ? 6.158 -1.047 -22.160 1.00 85.00 72 LEU A C 1
ATOM 557 O O . LEU A 1 72 ? 5.518 -1.570 -21.253 1.00 85.00 72 LEU A O 1
ATOM 561 N N . TYR A 1 73 ? 6.236 -1.586 -23.378 1.00 88.25 73 TYR A N 1
ATOM 562 C CA . TYR A 1 73 ? 5.462 -2.764 -23.753 1.00 88.25 73 TYR A CA 1
ATOM 563 C C . TYR A 1 73 ? 5.887 -3.982 -22.933 1.00 88.25 73 TYR A C 1
ATOM 565 O O . TYR A 1 73 ? 5.031 -4.627 -22.325 1.00 88.25 73 TYR A O 1
ATOM 573 N N . ASN A 1 74 ? 7.192 -4.248 -22.857 1.00 88.75 74 ASN A N 1
ATOM 574 C CA . ASN A 1 74 ? 7.726 -5.360 -22.081 1.00 88.75 74 ASN A CA 1
ATOM 575 C C . ASN A 1 74 ? 7.462 -5.171 -20.586 1.00 88.75 74 ASN A C 1
ATOM 577 O O . ASN A 1 74 ? 7.034 -6.119 -19.939 1.00 88.75 74 ASN A O 1
ATOM 581 N N . ARG A 1 75 ? 7.593 -3.944 -20.052 1.00 87.50 75 ARG A N 1
ATOM 582 C CA . ARG A 1 75 ? 7.221 -3.659 -18.656 1.00 87.50 75 ARG A CA 1
ATOM 583 C C . ARG A 1 75 ? 5.788 -4.050 -18.336 1.00 87.50 75 ARG A C 1
ATOM 585 O O . ARG A 1 75 ? 5.561 -4.620 -17.281 1.00 87.50 75 ARG A O 1
ATOM 592 N N . LEU A 1 76 ? 4.826 -3.728 -19.201 1.00 90.62 76 LEU A N 1
ATOM 593 C CA . LEU A 1 76 ? 3.403 -3.963 -18.931 1.00 90.62 76 LEU A CA 1
ATOM 594 C C . LEU A 1 76 ? 2.963 -5.416 -19.158 1.00 90.62 76 LEU A C 1
ATOM 596 O O . LEU A 1 76 ? 1.973 -5.836 -18.569 1.00 90.62 76 LEU A O 1
ATOM 600 N N . HIS A 1 77 ? 3.662 -6.176 -20.003 1.00 91.75 77 HIS A N 1
ATOM 601 C CA . HIS A 1 77 ? 3.241 -7.525 -20.413 1.00 91.75 77 HIS A CA 1
ATOM 602 C C . HIS A 1 77 ? 4.161 -8.642 -19.901 1.00 91.75 77 HIS A C 1
ATOM 604 O O . HIS A 1 77 ? 4.008 -9.790 -20.315 1.00 91.75 77 HIS A O 1
ATOM 610 N N . ASP A 1 78 ? 5.108 -8.327 -19.014 1.00 93.56 78 ASP A N 1
ATOM 611 C CA . ASP A 1 78 ? 5.997 -9.319 -18.412 1.00 93.56 78 ASP A CA 1
ATOM 612 C C . ASP A 1 78 ? 5.209 -10.349 -17.575 1.00 93.56 78 ASP A C 1
ATOM 614 O O . ASP A 1 78 ? 4.358 -10.009 -16.748 1.00 93.56 78 ASP A O 1
ATOM 618 N N . GLU A 1 79 ? 5.504 -11.635 -17.763 1.00 94.44 79 GLU A N 1
ATOM 619 C CA . GLU A 1 79 ? 4.840 -12.742 -17.063 1.00 94.44 79 GLU A CA 1
ATOM 620 C C . GLU A 1 79 ? 5.024 -12.706 -15.535 1.00 94.44 79 GLU A C 1
ATOM 622 O O . GLU A 1 79 ? 4.202 -13.242 -14.784 1.00 94.44 79 GLU A O 1
ATOM 627 N N . ARG A 1 80 ? 6.065 -12.024 -15.047 1.00 94.75 80 ARG A N 1
ATOM 628 C CA . ARG A 1 80 ? 6.371 -11.870 -13.621 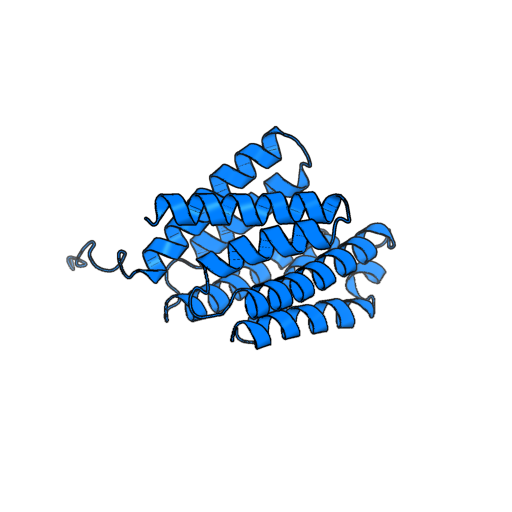1.00 94.75 80 ARG A CA 1
ATOM 629 C C . ARG A 1 80 ? 5.350 -11.009 -12.880 1.00 94.75 80 ARG A C 1
ATOM 631 O O . ARG A 1 80 ? 5.274 -11.118 -11.654 1.00 94.75 80 ARG A O 1
ATOM 638 N N . TRP A 1 81 ? 4.485 -10.258 -13.571 1.00 95.69 81 TRP A N 1
ATOM 639 C CA . TRP A 1 81 ? 3.283 -9.681 -12.945 1.00 95.69 81 TRP A CA 1
ATOM 640 C C . TRP A 1 81 ? 2.386 -10.752 -12.312 1.00 95.69 81 TRP A C 1
ATOM 642 O O . TRP A 1 81 ? 1.746 -10.498 -11.292 1.00 95.69 81 TRP A O 1
ATOM 652 N N . GLY A 1 82 ? 2.405 -11.985 -12.832 1.00 96.75 82 GLY A N 1
ATOM 653 C CA . GLY A 1 82 ? 1.736 -13.127 -12.207 1.00 96.75 82 GLY A CA 1
ATOM 654 C C . GLY A 1 82 ? 2.255 -13.422 -10.795 1.00 96.75 82 GLY A C 1
ATOM 655 O O . GLY A 1 82 ? 1.463 -13.695 -9.890 1.00 96.75 82 GLY A O 1
ATOM 656 N N . PHE A 1 83 ? 3.568 -13.294 -10.568 1.00 97.94 83 PHE A N 1
ATOM 657 C CA . PHE A 1 83 ? 4.152 -13.432 -9.233 1.00 97.94 83 PHE A CA 1
ATOM 658 C C . PHE A 1 83 ? 3.712 -12.287 -8.315 1.00 97.94 83 PHE A C 1
ATOM 660 O O . PHE A 1 83 ? 3.244 -12.559 -7.208 1.00 97.94 83 PHE A O 1
ATOM 667 N N . VAL A 1 84 ? 3.779 -11.035 -8.783 1.00 98.12 84 VAL A N 1
ATOM 668 C CA . VAL A 1 84 ? 3.310 -9.851 -8.033 1.00 98.12 84 VAL A CA 1
ATOM 669 C C . VAL A 1 84 ? 1.863 -10.050 -7.570 1.00 98.12 84 VAL A C 1
ATOM 671 O O . VAL A 1 84 ? 1.568 -9.946 -6.378 1.00 98.12 84 VAL A O 1
ATOM 674 N N . ARG A 1 85 ? 0.977 -10.449 -8.488 1.00 97.94 85 ARG A N 1
ATOM 675 C CA . ARG A 1 85 ? -0.433 -10.732 -8.201 1.00 97.94 85 ARG A CA 1
ATOM 676 C C . ARG A 1 85 ? -0.617 -11.847 -7.172 1.00 97.94 85 ARG A C 1
ATOM 678 O O . ARG A 1 85 ? -1.439 -11.713 -6.268 1.00 97.94 85 ARG A O 1
ATOM 685 N N . SER A 1 86 ? 0.148 -12.935 -7.280 1.00 98.38 86 SER A N 1
ATOM 686 C CA . SER A 1 86 ? 0.073 -14.055 -6.331 1.00 98.38 86 SER A CA 1
ATOM 687 C C . SER A 1 86 ? 0.439 -13.634 -4.905 1.00 98.38 86 SER A C 1
ATOM 689 O O . SER A 1 86 ? -0.212 -14.041 -3.943 1.00 98.38 86 SER A O 1
ATOM 691 N N . GLN A 1 87 ? 1.441 -12.763 -4.764 1.00 98.75 87 GLN A N 1
ATOM 692 C CA . GLN A 1 87 ? 1.885 -12.260 -3.469 1.00 98.75 87 GLN A CA 1
ATOM 693 C C . GLN A 1 87 ? 0.870 -11.282 -2.866 1.00 98.75 87 GLN A C 1
ATOM 695 O O . GLN A 1 87 ? 0.559 -11.374 -1.680 1.00 98.75 87 GLN A O 1
ATOM 700 N N . LEU A 1 88 ? 0.272 -10.416 -3.688 1.00 98.62 88 LEU A N 1
ATOM 701 C CA . LEU A 1 88 ? -0.806 -9.527 -3.251 1.00 98.62 88 LEU A CA 1
ATOM 702 C C . LEU A 1 88 ? -2.063 -10.301 -2.833 1.00 98.62 88 LEU A C 1
ATOM 704 O O . LEU A 1 88 ? -2.662 -9.974 -1.809 1.00 98.62 88 LEU A O 1
ATOM 708 N N . SER A 1 89 ? -2.435 -11.364 -3.555 1.00 98.50 89 SER A N 1
ATOM 709 C CA . SER A 1 89 ? -3.536 -12.250 -3.145 1.00 98.50 89 SER A CA 1
ATOM 710 C C . SER A 1 89 ? -3.221 -12.978 -1.831 1.00 98.50 89 SER A C 1
ATOM 712 O O . SER A 1 89 ? -4.092 -13.098 -0.970 1.00 98.50 89 SER A O 1
ATOM 714 N N . ASN A 1 90 ? -1.964 -13.373 -1.589 1.00 98.56 90 ASN A N 1
ATOM 715 C CA . ASN A 1 90 ? -1.559 -13.918 -0.288 1.00 98.56 90 ASN A CA 1
ATOM 716 C C . ASN A 1 90 ? -1.745 -12.910 0.854 1.00 98.56 90 ASN A C 1
ATOM 718 O O . ASN A 1 90 ? -2.276 -13.289 1.899 1.00 98.56 90 ASN A O 1
ATOM 722 N N . THR A 1 91 ? -1.363 -11.643 0.662 1.00 98.69 91 THR A N 1
ATOM 723 C CA . THR A 1 91 ? -1.641 -10.570 1.632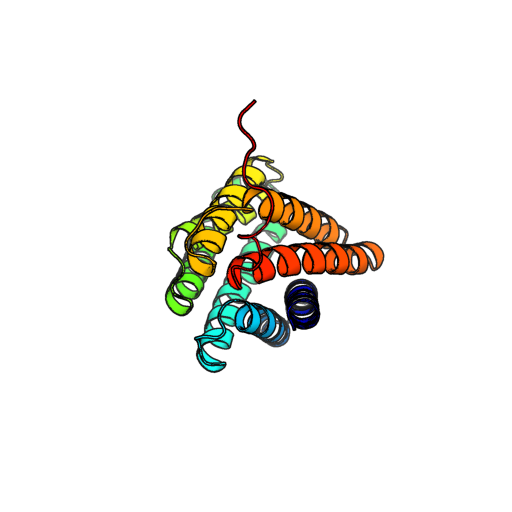 1.00 98.69 91 THR A CA 1
ATOM 724 C C . THR A 1 91 ? -3.144 -10.411 1.862 1.00 98.69 91 THR A C 1
ATOM 726 O O . THR A 1 91 ? -3.573 -10.372 3.013 1.00 98.69 91 THR A O 1
ATOM 729 N N . CYS A 1 92 ? -3.947 -10.387 0.792 1.00 98.62 92 CYS A N 1
ATOM 730 C CA . CYS A 1 92 ? -5.404 -10.270 0.881 1.00 98.62 92 CYS A CA 1
ATOM 731 C C . CYS A 1 92 ? -6.013 -11.403 1.711 1.00 98.62 92 CYS A C 1
ATOM 733 O O . CYS A 1 92 ? -6.735 -11.146 2.670 1.00 98.62 92 CYS A O 1
ATOM 735 N N . ARG A 1 93 ? -5.644 -12.652 1.415 1.00 98.56 93 ARG A N 1
ATOM 736 C CA . ARG A 1 93 ? -6.115 -13.841 2.135 1.00 98.56 93 ARG A CA 1
ATOM 737 C C . ARG A 1 93 ? -5.738 -13.828 3.618 1.00 98.56 93 ARG A C 1
ATOM 739 O O . ARG A 1 93 ? -6.528 -14.269 4.444 1.00 98.56 93 ARG A O 1
ATOM 746 N N . LEU A 1 94 ? -4.531 -13.371 3.959 1.00 98.69 94 LEU A N 1
ATOM 747 C CA . LEU A 1 94 ? -4.063 -13.320 5.350 1.00 98.69 94 LEU A CA 1
ATOM 748 C C . LEU A 1 94 ? -4.782 -12.250 6.182 1.00 98.69 94 LEU A C 1
ATOM 750 O O . LEU A 1 94 ? -4.902 -12.420 7.390 1.00 98.69 94 LEU A O 1
ATOM 754 N N . LEU A 1 95 ? -5.257 -11.178 5.544 1.00 98.19 95 LEU A N 1
ATOM 755 C CA . LEU A 1 95 ? -5.919 -10.041 6.197 1.00 98.19 95 LEU A CA 1
ATOM 756 C C . LEU A 1 95 ? -7.436 -9.991 5.940 1.00 98.19 95 LEU A C 1
ATOM 758 O O . LEU A 1 95 ? -8.091 -8.997 6.258 1.00 98.19 95 LEU A O 1
ATOM 762 N N . ASP A 1 96 ? -7.990 -11.046 5.334 1.00 97.75 96 ASP A N 1
ATOM 763 C CA . ASP A 1 96 ? -9.391 -11.137 4.903 1.00 97.75 96 ASP A CA 1
ATOM 764 C C . ASP A 1 96 ? -9.853 -9.901 4.105 1.00 97.75 96 ASP A C 1
ATOM 766 O O . ASP A 1 96 ? -10.929 -9.338 4.318 1.00 97.75 96 ASP A O 1
ATOM 770 N N . ILE A 1 97 ? -8.989 -9.422 3.209 1.00 97.94 97 ILE A N 1
ATOM 771 C CA . ILE A 1 97 ? -9.301 -8.360 2.253 1.00 97.94 97 ILE A CA 1
ATOM 772 C C . ILE A 1 97 ? -9.801 -9.038 0.970 1.00 97.94 97 ILE A C 1
ATOM 774 O O . ILE A 1 97 ? -9.215 -10.038 0.553 1.00 97.94 97 ILE A O 1
ATOM 778 N N . PRO A 1 98 ? -10.845 -8.520 0.299 1.00 97.94 98 PRO A N 1
ATOM 779 C CA . PRO A 1 98 ? -11.264 -9.060 -0.991 1.00 97.94 98 PRO A CA 1
ATOM 780 C C . PRO A 1 98 ? -10.113 -9.078 -2.007 1.00 97.94 98 PRO A C 1
ATOM 782 O O . PRO A 1 98 ? -9.407 -8.080 -2.145 1.00 97.94 98 PRO A O 1
ATOM 785 N N . ASP A 1 99 ? -9.975 -10.165 -2.777 1.00 97.62 99 ASP A N 1
ATOM 786 C CA . ASP A 1 99 ? -8.905 -10.331 -3.782 1.00 97.62 99 ASP A CA 1
ATOM 787 C C . ASP A 1 99 ? -8.844 -9.187 -4.808 1.00 97.62 99 ASP A C 1
ATOM 789 O O . ASP A 1 99 ? -7.779 -8.891 -5.353 1.00 97.62 99 ASP A O 1
ATOM 793 N N . SER A 1 100 ? -9.966 -8.496 -5.046 1.00 97.81 100 SER A N 1
ATOM 794 C CA . SER A 1 100 ? -10.002 -7.300 -5.890 1.00 97.81 100 SER A CA 1
ATOM 795 C C . SER A 1 100 ? -9.049 -6.208 -5.403 1.00 97.81 100 SER A C 1
ATOM 797 O O . SER A 1 100 ? -8.497 -5.500 -6.227 1.00 97.81 100 SER A O 1
ATOM 799 N N . PHE A 1 101 ? -8.778 -6.088 -4.099 1.00 98.00 101 PHE A N 1
ATOM 800 C CA . PHE A 1 101 ? -7.755 -5.165 -3.597 1.00 98.00 101 PHE A CA 1
ATOM 801 C C . PHE A 1 101 ? -6.368 -5.489 -4.165 1.00 98.00 101 PHE A C 1
ATOM 803 O O . PHE A 1 101 ? -5.661 -4.592 -4.623 1.00 98.00 101 PHE A O 1
ATOM 810 N N . GLY A 1 102 ? -5.984 -6.768 -4.153 1.00 98.06 102 GLY A N 1
ATOM 811 C CA . GLY A 1 102 ? -4.702 -7.225 -4.680 1.00 98.06 102 GLY A CA 1
ATOM 812 C C . GLY A 1 102 ? -4.599 -7.054 -6.194 1.00 98.06 102 GLY A C 1
ATOM 813 O O . GLY A 1 102 ? -3.553 -6.640 -6.686 1.00 98.06 102 GLY A O 1
ATOM 814 N N . LEU A 1 103 ? -5.692 -7.304 -6.924 1.00 98.06 103 LEU A N 1
ATOM 815 C CA . LEU A 1 103 ? -5.764 -7.041 -8.365 1.00 98.06 103 LEU A CA 1
ATOM 816 C C . LEU A 1 103 ? -5.573 -5.553 -8.670 1.00 98.06 103 LEU A C 1
ATOM 818 O O . LEU A 1 103 ? -4.692 -5.197 -9.441 1.00 98.06 103 LEU A O 1
ATOM 822 N N . GLU A 1 104 ? -6.343 -4.681 -8.023 1.00 98.44 104 GLU A N 1
ATOM 823 C CA . GLU A 1 104 ? -6.252 -3.237 -8.244 1.00 98.44 104 GLU A CA 1
ATOM 824 C C . GLU A 1 104 ? -4.875 -2.687 -7.831 1.00 98.44 104 GLU A C 1
ATOM 826 O O . GLU A 1 104 ? -4.311 -1.856 -8.532 1.00 98.44 104 GLU A O 1
ATOM 831 N N . THR A 1 105 ? -4.273 -3.197 -6.751 1.00 98.19 105 THR A N 1
ATOM 832 C CA . THR A 1 105 ? -2.913 -2.810 -6.331 1.00 98.19 105 THR A CA 1
ATOM 833 C C . THR A 1 105 ? -1.858 -3.198 -7.373 1.00 98.19 105 THR A C 1
ATOM 835 O O . THR A 1 105 ? -0.964 -2.406 -7.667 1.00 98.19 105 THR A O 1
ATOM 838 N N . GLU A 1 106 ? -1.968 -4.391 -7.966 1.00 97.62 106 GLU A N 1
ATOM 839 C CA . GLU A 1 106 ? -1.082 -4.817 -9.056 1.00 97.62 106 GLU A CA 1
ATOM 840 C C . GLU A 1 106 ? -1.211 -3.893 -10.269 1.00 97.62 106 GLU A C 1
ATOM 842 O O . GLU A 1 106 ? -0.205 -3.418 -10.793 1.00 97.62 106 GLU A O 1
ATOM 847 N N . GLU A 1 107 ? -2.443 -3.582 -10.670 1.00 97.38 107 GLU A N 1
ATOM 848 C CA . GLU A 1 107 ? -2.727 -2.684 -11.788 1.00 97.38 107 GLU A CA 1
ATOM 849 C C . GLU A 1 107 ? -2.192 -1.264 -11.539 1.00 97.38 107 GLU A C 1
ATOM 851 O O . GLU A 1 107 ? -1.619 -0.663 -12.450 1.00 97.38 107 GLU A O 1
ATOM 856 N N . VAL A 1 108 ? -2.292 -0.742 -10.305 1.00 97.06 108 VAL A N 1
ATOM 857 C CA . VAL A 1 108 ? -1.646 0.528 -9.928 1.00 97.06 108 VAL A CA 1
ATOM 858 C C . VAL A 1 108 ? -0.161 0.471 -10.245 1.00 97.06 108 VAL A C 1
ATOM 860 O O . VAL A 1 108 ? 0.342 1.334 -10.962 1.00 97.06 108 VAL A O 1
ATOM 863 N N . TRP A 1 109 ? 0.550 -0.536 -9.738 1.00 95.88 109 TRP A N 1
ATOM 864 C CA . TRP A 1 109 ? 1.996 -0.635 -9.929 1.00 95.88 109 TRP A CA 1
ATOM 865 C C . TRP A 1 109 ? 2.367 -0.838 -11.394 1.00 95.88 109 TRP A C 1
ATOM 867 O O . TRP A 1 109 ? 3.322 -0.224 -11.871 1.00 95.88 109 TRP A O 1
ATOM 877 N N . ARG A 1 110 ? 1.587 -1.637 -12.124 1.00 94.94 110 ARG A N 1
ATOM 878 C CA . ARG A 1 110 ? 1.821 -1.926 -13.536 1.00 94.94 110 ARG A CA 1
ATOM 879 C C . ARG A 1 110 ? 1.702 -0.681 -14.405 1.00 94.94 110 ARG A C 1
ATOM 881 O O . ARG A 1 110 ? 2.656 -0.339 -15.104 1.00 94.94 110 ARG A O 1
ATOM 888 N N . TYR A 1 111 ? 0.591 0.048 -14.321 1.00 93.88 111 TYR A N 1
ATOM 889 C CA . TYR A 1 111 ? 0.412 1.278 -15.100 1.00 93.88 111 TYR A CA 1
ATOM 890 C C . TYR A 1 111 ? 1.318 2.416 -14.618 1.00 93.88 111 TYR A C 1
ATOM 892 O O . TYR A 1 111 ? 1.848 3.168 -15.439 1.00 93.88 111 TYR A O 1
ATOM 900 N N . HIS A 1 112 ? 1.598 2.499 -13.314 1.00 92.75 112 HIS A N 1
ATOM 901 C CA . HIS A 1 112 ? 2.531 3.486 -12.771 1.00 92.75 112 HIS A CA 1
ATOM 902 C C . HI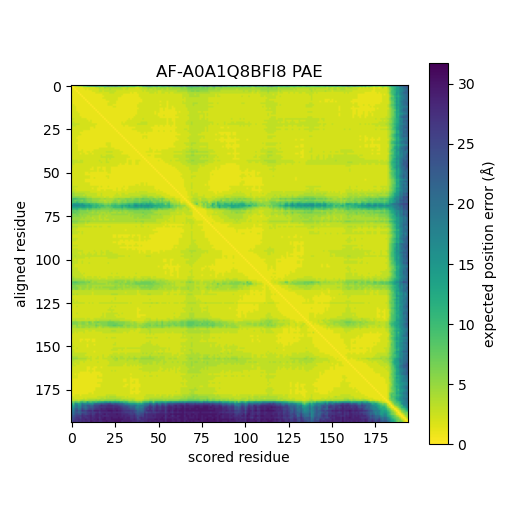S A 1 112 ? 3.966 3.268 -13.280 1.00 92.75 112 HIS A C 1
ATOM 904 O O . HIS A 1 112 ? 4.614 4.214 -13.733 1.00 92.75 112 HIS A O 1
ATOM 910 N N . ALA A 1 113 ? 4.447 2.019 -13.322 1.00 86.88 113 ALA A N 1
ATOM 911 C CA . ALA A 1 113 ? 5.742 1.675 -13.920 1.00 86.88 113 ALA A CA 1
ATOM 912 C C . ALA A 1 113 ? 5.823 2.044 -15.414 1.00 86.88 113 ALA A C 1
ATOM 914 O O . ALA A 1 113 ? 6.911 2.313 -15.943 1.00 86.88 113 ALA A O 1
ATOM 915 N N . GLY A 1 114 ? 4.666 2.079 -16.081 1.00 84.50 114 GLY A N 1
ATOM 916 C CA . GLY A 1 114 ? 4.495 2.522 -17.456 1.00 84.50 114 GLY A CA 1
ATOM 917 C C . GLY A 1 114 ? 4.291 4.028 -17.656 1.00 84.50 114 GLY A C 1
ATOM 918 O O . GLY A 1 114 ? 4.234 4.471 -18.801 1.00 84.50 114 GLY A O 1
ATOM 919 N N . ARG A 1 115 ? 4.220 4.824 -16.579 1.00 85.50 115 ARG A N 1
ATOM 920 C CA . ARG A 1 115 ? 3.863 6.259 -16.611 1.00 85.50 115 ARG A CA 1
ATOM 921 C C . ARG A 1 115 ? 2.502 6.531 -17.266 1.00 85.50 115 ARG A C 1
ATOM 923 O O . ARG A 1 115 ? 2.324 7.551 -17.926 1.00 85.50 115 ARG A O 1
ATOM 930 N N . ASP A 1 116 ? 1.565 5.603 -17.107 1.00 89.94 116 ASP A N 1
ATOM 931 C CA . ASP A 1 116 ? 0.199 5.715 -17.608 1.00 89.94 116 ASP A CA 1
ATOM 932 C C . ASP A 1 116 ? -0.732 6.139 -16.466 1.00 89.94 116 ASP A C 1
ATOM 934 O O . ASP A 1 116 ? -0.960 5.369 -15.534 1.00 89.94 116 ASP A O 1
ATOM 938 N N . ASP A 1 117 ? -1.302 7.343 -16.556 1.00 92.25 117 ASP A N 1
ATOM 939 C CA . ASP A 1 117 ? -2.178 7.940 -15.533 1.00 92.25 117 ASP A CA 1
ATOM 940 C C . ASP A 1 117 ? -3.433 7.108 -15.211 1.00 92.25 117 ASP A C 1
ATOM 942 O O . ASP A 1 117 ? -4.113 7.352 -14.210 1.00 92.25 117 ASP A O 1
ATOM 946 N N . SER A 1 118 ? -3.744 6.081 -16.007 1.00 91.19 118 SER A N 1
ATOM 947 C CA . SER A 1 118 ? -4.779 5.107 -15.671 1.00 91.19 118 SER A CA 1
ATOM 948 C C . SER A 1 118 ? -4.483 4.317 -14.390 1.00 91.19 118 SER A C 1
ATOM 950 O O . SER A 1 118 ? -5.408 3.717 -13.843 1.00 91.19 118 SER A O 1
ATOM 952 N N . TYR A 1 119 ? -3.276 4.383 -13.815 1.00 94.81 119 TYR A N 1
ATOM 953 C CA . TYR A 1 119 ? -3.042 3.877 -12.456 1.00 94.81 119 TYR A CA 1
ATOM 954 C C . TYR A 1 119 ? -3.961 4.556 -11.418 1.00 94.81 119 TYR A C 1
ATOM 956 O O . TYR A 1 119 ? -4.360 3.924 -10.441 1.00 94.81 119 TYR A O 1
ATOM 964 N N . VAL A 1 120 ? -4.375 5.814 -11.631 1.00 96.12 120 VAL A N 1
ATOM 965 C CA . VAL A 1 120 ? -5.189 6.577 -10.666 1.00 96.12 120 VAL A CA 1
ATOM 966 C C . VAL A 1 120 ? -6.576 5.959 -10.459 1.00 96.12 120 VAL A C 1
ATOM 968 O O . VAL A 1 120 ? -7.056 5.907 -9.326 1.00 96.12 120 VAL A O 1
ATOM 971 N N . LYS A 1 121 ? -7.225 5.436 -11.513 1.00 97.00 121 LYS A N 1
ATOM 972 C CA . LYS A 1 121 ? -8.516 4.733 -11.344 1.00 97.00 121 LYS A CA 1
ATOM 973 C C . LYS A 1 121 ? -8.355 3.480 -10.478 1.00 97.00 121 LYS A C 1
ATOM 975 O O . LYS A 1 121 ? -9.218 3.217 -9.650 1.00 97.00 121 LYS A O 1
ATOM 980 N N . HIS A 1 122 ? -7.234 2.774 -10.601 1.00 98.12 122 HIS A N 1
ATOM 981 C CA . HIS A 1 122 ? -6.944 1.590 -9.798 1.00 98.12 122 HIS A CA 1
ATOM 982 C C . HIS A 1 122 ? -6.653 1.963 -8.334 1.00 98.12 122 HIS A C 1
ATOM 984 O O . HIS A 1 122 ? -7.092 1.263 -7.422 1.00 98.12 122 HIS A O 1
ATOM 990 N N . ILE A 1 123 ? -6.036 3.132 -8.084 1.00 98.12 123 ILE A N 1
ATOM 991 C CA . ILE A 1 123 ? -5.902 3.681 -6.723 1.00 98.12 123 ILE A CA 1
ATOM 992 C C . ILE A 1 123 ? -7.278 3.893 -6.090 1.00 98.12 123 ILE A C 1
ATOM 994 O O . ILE A 1 123 ? -7.511 3.484 -4.952 1.00 98.12 123 ILE A O 1
ATOM 998 N N . ILE A 1 124 ? -8.195 4.525 -6.821 1.00 98.19 124 ILE A N 1
ATOM 999 C CA . ILE A 1 124 ? -9.559 4.784 -6.348 1.00 98.19 124 ILE A CA 1
ATOM 1000 C C . ILE A 1 124 ? -10.270 3.468 -6.001 1.00 98.19 124 ILE A C 1
ATOM 1002 O O . ILE A 1 124 ? -10.898 3.365 -4.944 1.00 98.19 124 ILE A O 1
ATOM 1006 N N . GLU A 1 125 ? -10.146 2.455 -6.855 1.00 98.00 125 GLU A N 1
ATOM 1007 C CA . GLU A 1 125 ? -10.818 1.171 -6.672 1.00 98.00 125 GLU A CA 1
ATOM 1008 C C . GLU A 1 125 ? -10.258 0.351 -5.509 1.00 98.00 125 GLU A C 1
ATOM 1010 O O . GLU A 1 125 ? -11.040 -0.127 -4.679 1.00 98.00 125 GLU A O 1
ATOM 1015 N N . PHE A 1 126 ? -8.934 0.242 -5.352 1.00 96.94 126 PHE A N 1
ATOM 1016 C CA . PHE A 1 126 ? -8.404 -0.491 -4.200 1.00 96.94 126 PHE A CA 1
ATOM 1017 C C . PHE A 1 126 ? -8.762 0.209 -2.880 1.00 96.94 126 PHE A C 1
ATOM 1019 O O . PHE A 1 126 ? -9.071 -0.469 -1.899 1.00 96.94 126 PHE A O 1
ATOM 1026 N N . HIS A 1 127 ? -8.794 1.550 -2.838 1.00 97.94 127 HIS A N 1
ATOM 1027 C CA . HIS A 1 127 ? -9.231 2.276 -1.639 1.00 97.94 127 HIS A CA 1
ATOM 1028 C C . HIS A 1 127 ? -10.706 2.036 -1.337 1.00 97.94 127 HIS A C 1
ATOM 1030 O O . HIS A 1 127 ? -11.061 1.870 -0.172 1.00 97.94 127 HIS A O 1
ATOM 1036 N N . ARG A 1 128 ? -11.568 1.962 -2.359 1.00 97.62 128 ARG A N 1
ATOM 1037 C CA . ARG A 1 128 ? -12.982 1.604 -2.179 1.00 97.62 128 ARG A CA 1
ATOM 1038 C C . ARG A 1 128 ? -13.120 0.255 -1.474 1.00 97.62 128 ARG A C 1
ATOM 1040 O O . ARG A 1 128 ? -13.866 0.142 -0.502 1.00 97.62 128 ARG A O 1
ATOM 1047 N N . VAL A 1 129 ? -12.364 -0.747 -1.929 1.00 97.81 129 VAL A N 1
ATOM 1048 C CA . VAL A 1 129 ? -12.351 -2.098 -1.345 1.00 97.81 129 VAL A CA 1
ATOM 1049 C C . VAL A 1 129 ? -11.811 -2.078 0.087 1.00 97.81 129 VAL A C 1
ATOM 1051 O O . VAL A 1 129 ? -12.440 -2.631 0.991 1.00 97.81 129 VAL A O 1
ATOM 1054 N N . LEU A 1 130 ? -10.675 -1.414 0.308 1.00 97.25 130 LEU A N 1
ATOM 1055 C CA . LEU A 1 130 ? -10.017 -1.342 1.610 1.00 97.25 130 LEU A CA 1
ATOM 1056 C C . LEU A 1 130 ? -10.896 -0.650 2.658 1.00 97.25 130 LEU A C 1
ATOM 1058 O O . LEU A 1 130 ? -11.125 -1.194 3.735 1.00 97.25 130 LEU A O 1
ATOM 1062 N N . VAL A 1 131 ? -11.433 0.528 2.336 1.00 96.50 131 VAL A N 1
ATOM 1063 C CA . VAL A 1 131 ? -12.294 1.299 3.244 1.00 96.50 131 VAL A CA 1
ATOM 1064 C C . VAL A 1 131 ? -13.551 0.511 3.587 1.00 96.50 131 VAL A C 1
ATOM 1066 O O . VAL A 1 131 ? -13.946 0.465 4.753 1.00 96.50 131 VAL A O 1
ATOM 1069 N N . ARG A 1 132 ? -14.134 -0.192 2.611 1.00 96.06 132 ARG A N 1
ATOM 1070 C CA . ARG A 1 132 ? -15.275 -1.077 2.852 1.00 96.06 132 ARG A CA 1
ATOM 1071 C C . ARG A 1 132 ? -14.950 -2.214 3.804 1.00 96.06 132 ARG A C 1
ATOM 1073 O O . ARG A 1 132 ? -15.755 -2.486 4.693 1.00 96.06 132 ARG A O 1
ATOM 1080 N N . ARG A 1 133 ? -13.781 -2.841 3.664 1.00 95.69 133 ARG A N 1
ATOM 1081 C CA . ARG A 1 133 ? -13.327 -3.891 4.587 1.00 95.69 133 ARG A CA 1
ATOM 1082 C C . ARG A 1 133 ? -13.099 -3.360 6.005 1.00 95.69 133 ARG A C 1
ATOM 1084 O O . ARG A 1 133 ? -13.400 -4.064 6.966 1.00 95.69 133 ARG A O 1
ATOM 1091 N N . LEU A 1 134 ? -12.581 -2.144 6.140 1.00 95.19 134 LEU A N 1
ATOM 1092 C CA . LEU A 1 134 ? -12.200 -1.578 7.436 1.00 95.19 134 LEU A CA 1
ATOM 1093 C C . LEU A 1 134 ? -13.358 -0.908 8.185 1.00 95.19 134 LEU A C 1
ATOM 1095 O O . LEU A 1 134 ? -13.365 -0.886 9.410 1.00 95.19 134 LEU A O 1
ATOM 1099 N N . THR A 1 135 ? -14.333 -0.352 7.464 1.00 93.56 135 THR A N 1
ATOM 1100 C CA . THR A 1 135 ? -15.386 0.500 8.052 1.00 93.56 135 THR A CA 1
ATOM 1101 C C . THR A 1 135 ? -16.801 -0.047 7.854 1.00 93.56 135 THR A C 1
ATOM 1103 O O . THR A 1 135 ? -17.757 0.472 8.429 1.00 93.56 135 THR A O 1
ATOM 1106 N N . GLY A 1 136 ? -16.974 -1.065 7.003 1.00 92.19 136 GLY A N 1
ATOM 1107 C CA . GLY A 1 136 ? -18.286 -1.553 6.573 1.00 92.19 136 GLY A CA 1
ATOM 1108 C C . GLY A 1 136 ? -19.016 -0.632 5.582 1.00 92.19 136 GLY A C 1
ATOM 1109 O O . GLY A 1 136 ? -20.149 -0.929 5.202 1.00 92.19 136 GLY A O 1
ATOM 1110 N N . GLY A 1 137 ? -18.399 0.470 5.142 1.00 91.19 137 GLY A N 1
ATOM 1111 C CA . GLY A 1 137 ? -18.954 1.409 4.164 1.00 91.19 137 GLY A CA 1
ATOM 1112 C C . GLY A 1 137 ? -17.895 1.965 3.212 1.00 91.19 137 GLY A C 1
ATOM 1113 O O . GLY A 1 137 ? -16.727 1.628 3.301 1.00 91.19 137 GLY A O 1
ATOM 1114 N N . GLU A 1 138 ? -18.299 2.826 2.281 1.00 91.94 138 GLU A N 1
ATOM 1115 C CA . GLU A 1 138 ? -17.393 3.386 1.260 1.00 91.94 138 GLU A CA 1
ATOM 1116 C C . GLU A 1 138 ? -17.163 4.896 1.457 1.00 91.94 138 GLU A C 1
ATOM 1118 O O . GLU A 1 138 ? -16.644 5.566 0.578 1.00 91.94 138 GLU A O 1
ATOM 1123 N N . ALA A 1 139 ? -17.563 5.481 2.589 1.00 89.00 139 ALA A N 1
ATOM 1124 C CA . ALA A 1 139 ? -17.403 6.920 2.813 1.00 89.00 139 ALA A CA 1
ATOM 1125 C C . ALA A 1 139 ? -15.918 7.312 2.931 1.00 89.00 139 ALA A C 1
ATOM 1127 O O . ALA A 1 139 ? -15.147 6.632 3.601 1.00 89.00 139 ALA A O 1
ATOM 1128 N N . GLY A 1 140 ? -15.520 8.420 2.299 1.00 89.00 140 GLY A N 1
ATOM 1129 C CA . GLY A 1 140 ? -14.154 8.954 2.393 1.00 89.00 140 GLY A CA 1
ATOM 1130 C C . GLY A 1 140 ? -13.116 8.287 1.481 1.00 89.00 140 GLY A C 1
ATOM 1131 O O . GLY A 1 140 ? -11.958 8.702 1.469 1.00 89.00 140 GLY A O 1
ATOM 1132 N N . PHE A 1 141 ? -13.485 7.255 0.708 1.00 95.25 141 PHE A N 1
ATOM 1133 C CA . PHE A 1 141 ? -12.509 6.502 -0.092 1.00 95.25 141 PHE A CA 1
ATOM 1134 C C . PHE A 1 141 ? -11.817 7.339 -1.177 1.00 95.25 141 PHE A C 1
ATOM 1136 O O . PHE A 1 141 ? -10.656 7.090 -1.489 1.00 95.25 141 PHE A O 1
ATOM 1143 N N . LYS A 1 142 ? -12.504 8.340 -1.743 1.00 95.69 142 LYS A N 1
ATOM 1144 C CA . LYS A 1 142 ? -11.952 9.207 -2.798 1.00 95.69 142 LYS A CA 1
ATOM 1145 C C . LYS A 1 142 ? -10.917 10.171 -2.233 1.00 95.69 142 LYS A C 1
ATOM 1147 O O . LYS A 1 142 ? -9.870 10.379 -2.838 1.00 95.69 142 LYS A O 1
ATOM 1152 N N . GLU A 1 143 ? -11.206 10.741 -1.071 1.00 95.81 143 GLU A N 1
ATOM 1153 C CA . GLU A 1 143 ? -10.310 11.616 -0.324 1.00 95.81 143 GLU A CA 1
ATOM 1154 C C . GLU A 1 143 ? -9.043 10.854 0.072 1.00 95.81 143 GLU A C 1
ATOM 1156 O O . GLU A 1 143 ? -7.931 11.330 -0.161 1.00 95.81 143 GLU A O 1
ATOM 1161 N N . LEU A 1 144 ? -9.211 9.631 0.583 1.00 97.81 144 LEU A N 1
ATOM 1162 C CA . LEU A 1 144 ? -8.110 8.728 0.908 1.00 97.81 144 LEU A CA 1
ATOM 1163 C C . LEU A 1 144 ? -7.280 8.371 -0.335 1.00 97.81 144 LEU A C 1
ATOM 1165 O O . LEU A 1 144 ? -6.057 8.494 -0.297 1.00 97.81 144 LEU A O 1
ATOM 1169 N N . ALA A 1 145 ? -7.918 8.040 -1.460 1.00 97.88 145 ALA A N 1
ATOM 1170 C CA . ALA A 1 145 ? -7.228 7.770 -2.723 1.00 97.88 145 ALA A CA 1
ATOM 1171 C C . ALA A 1 145 ? -6.401 8.972 -3.224 1.00 97.88 145 ALA A C 1
ATOM 1173 O O . ALA A 1 145 ? -5.266 8.806 -3.680 1.00 97.88 145 ALA A O 1
ATOM 1174 N N . GLY A 1 146 ? -6.932 10.194 -3.113 1.00 98.06 146 GLY A N 1
ATOM 1175 C CA . GLY A 1 146 ? -6.211 11.416 -3.486 1.00 98.06 146 GLY A CA 1
ATOM 1176 C C . GLY A 1 146 ? -4.994 11.688 -2.596 1.00 98.06 146 GLY A C 1
ATOM 1177 O O . GLY A 1 146 ? -3.917 12.036 -3.091 1.00 98.06 146 GLY A O 1
ATOM 1178 N N . LEU A 1 147 ? -5.134 11.471 -1.285 1.00 98.25 147 LEU A N 1
ATOM 1179 C CA . LEU A 1 147 ? -4.024 11.579 -0.337 1.00 98.25 147 LEU A CA 1
ATOM 1180 C C . LEU A 1 147 ? -2.952 10.522 -0.607 1.00 98.25 147 LEU A C 1
ATOM 1182 O O . LEU A 1 147 ? -1.773 10.862 -0.654 1.00 98.25 147 LEU A O 1
ATOM 1186 N N . TYR A 1 148 ? -3.346 9.275 -0.866 1.00 97.88 148 TYR A N 1
ATOM 1187 C CA . TYR A 1 148 ? -2.410 8.208 -1.211 1.00 97.88 148 TYR A CA 1
ATOM 1188 C C . TYR A 1 148 ? -1.632 8.521 -2.494 1.00 97.88 148 TYR A C 1
ATOM 1190 O O . TYR A 1 148 ? -0.410 8.403 -2.518 1.00 97.88 148 TYR A O 1
ATOM 1198 N N . THR A 1 149 ? -2.316 9.005 -3.537 1.00 97.38 149 THR A N 1
ATOM 1199 C CA . THR A 1 149 ? -1.675 9.442 -4.792 1.00 97.38 149 THR A CA 1
ATOM 1200 C C . THR A 1 149 ? -0.642 10.545 -4.535 1.00 97.38 149 THR A C 1
ATOM 1202 O O . THR A 1 149 ? 0.461 10.521 -5.076 1.00 97.38 149 THR A O 1
ATOM 1205 N N . THR A 1 150 ? -0.966 11.493 -3.652 1.00 97.69 150 THR A N 1
ATOM 1206 C CA . THR A 1 150 ? -0.040 12.561 -3.248 1.00 97.69 150 THR A CA 1
ATOM 1207 C C . THR A 1 150 ? 1.158 12.006 -2.467 1.00 97.69 150 THR A C 1
ATOM 1209 O O . THR A 1 150 ? 2.290 12.433 -2.688 1.00 97.69 150 THR A O 1
ATOM 1212 N N . GLY A 1 151 ? 0.929 11.039 -1.574 1.00 97.19 151 GLY A N 1
ATOM 1213 C CA . GLY A 1 151 ? 1.984 10.341 -0.839 1.00 97.19 151 GLY A CA 1
ATOM 1214 C C . GLY A 1 151 ? 2.955 9.610 -1.769 1.00 97.19 151 GLY A C 1
ATOM 1215 O O . GLY A 1 151 ? 4.166 9.762 -1.616 1.00 97.19 151 GLY A O 1
ATOM 1216 N N . LEU A 1 152 ? 2.432 8.905 -2.778 1.00 94.19 152 LEU A N 1
ATOM 1217 C CA . LEU A 1 152 ? 3.228 8.236 -3.812 1.00 94.19 152 LEU A CA 1
ATOM 1218 C C . LEU A 1 152 ? 4.102 9.237 -4.588 1.00 94.19 152 LEU A C 1
ATOM 1220 O O . LEU A 1 152 ? 5.305 9.039 -4.726 1.00 94.19 152 LEU A O 1
ATOM 1224 N N . ALA A 1 153 ? 3.535 10.376 -4.995 1.00 95.56 153 ALA A N 1
ATOM 1225 C CA . ALA A 1 153 ? 4.292 11.418 -5.689 1.00 95.56 153 ALA A CA 1
ATOM 1226 C C . ALA A 1 153 ? 5.421 12.027 -4.833 1.00 95.56 153 ALA A C 1
ATOM 1228 O O . ALA A 1 153 ? 6.441 12.456 -5.372 1.00 95.56 153 ALA A O 1
ATOM 1229 N N . PHE A 1 154 ? 5.262 12.094 -3.505 1.00 97.75 154 PHE A N 1
ATOM 1230 C CA . PHE A 1 154 ? 6.335 12.528 -2.605 1.00 97.75 154 PHE A CA 1
ATOM 1231 C C . PHE A 1 154 ? 7.411 11.459 -2.403 1.00 97.75 154 PHE A C 1
ATOM 1233 O O . PHE A 1 154 ? 8.590 11.808 -2.310 1.00 97.75 154 PHE A O 1
ATOM 1240 N N . HIS A 1 155 ? 7.018 10.187 -2.351 1.00 94.06 155 HIS A N 1
ATOM 1241 C CA . HIS A 1 155 ? 7.937 9.054 -2.290 1.00 94.06 155 HIS A CA 1
ATOM 1242 C C . HIS A 1 155 ? 8.896 9.051 -3.491 1.00 94.06 155 HIS A C 1
ATOM 1244 O O . HIS A 1 155 ? 10.114 9.054 -3.306 1.00 94.06 155 HIS A O 1
ATOM 1250 N N . ASP A 1 156 ? 8.359 9.191 -4.703 1.00 92.75 156 ASP A N 1
ATOM 1251 C CA . ASP A 1 156 ? 9.123 9.111 -5.957 1.00 92.75 156 ASP A CA 1
ATOM 1252 C C . ASP A 1 156 ? 10.147 10.241 -6.152 1.00 92.75 156 ASP A C 1
ATOM 1254 O O . ASP A 1 156 ? 10.994 10.193 -7.044 1.00 92.75 156 ASP A O 1
ATOM 1258 N N . GLN A 1 157 ? 10.109 11.280 -5.313 1.00 94.31 157 GLN A N 1
ATOM 1259 C CA . GLN A 1 157 ? 11.126 12.332 -5.322 1.00 94.31 157 GLN A CA 1
ATOM 1260 C C . GLN A 1 157 ? 12.461 11.871 -4.727 1.00 94.31 157 GLN A C 1
ATOM 1262 O O . GLN A 1 157 ? 13.458 12.568 -4.913 1.00 94.31 157 GLN A O 1
ATOM 1267 N N . HIS A 1 158 ? 12.478 10.772 -3.959 1.00 92.06 158 HIS A N 1
ATOM 1268 C CA . HIS A 1 158 ? 13.659 10.229 -3.274 1.00 92.06 158 HIS A CA 1
ATOM 1269 C C . HIS A 1 158 ? 14.503 11.305 -2.554 1.00 92.06 158 HIS A C 1
ATOM 1271 O O . HIS A 1 158 ? 15.734 11.317 -2.605 1.00 92.06 158 HIS A O 1
ATOM 1277 N N . SER A 1 159 ? 13.837 12.251 -1.881 1.00 95.75 159 SER A N 1
ATOM 1278 C CA . SER A 1 159 ? 14.474 13.389 -1.207 1.00 95.75 159 SER A CA 1
ATOM 1279 C C . SER A 1 159 ? 14.027 13.507 0.248 1.00 95.75 159 SER A C 1
ATOM 1281 O O . SER A 1 159 ? 12.930 13.086 0.606 1.00 95.75 159 SER A O 1
ATOM 1283 N N . LEU A 1 160 ? 14.839 14.145 1.100 1.00 95.00 160 LEU A N 1
ATOM 1284 C CA . LEU A 1 160 ? 14.454 14.414 2.497 1.00 95.00 160 LEU A CA 1
ATOM 1285 C C . LEU A 1 160 ? 13.169 15.252 2.597 1.00 95.00 160 LEU A C 1
ATOM 1287 O O . LEU A 1 160 ? 12.374 15.068 3.518 1.00 95.00 160 LEU A O 1
ATOM 1291 N N . TYR A 1 161 ? 12.960 16.162 1.641 1.00 96.25 161 TYR A N 1
ATOM 1292 C CA . TYR A 1 161 ? 11.718 16.920 1.527 1.00 96.25 161 TYR A CA 1
ATOM 1293 C C . TYR A 1 161 ? 10.533 15.999 1.211 1.00 96.25 161 TYR A C 1
ATOM 1295 O O . TYR A 1 161 ? 9.522 16.066 1.909 1.00 96.25 161 TYR A O 1
ATOM 1303 N N . GLY A 1 162 ? 10.691 15.115 0.220 1.00 96.00 162 GLY A N 1
ATOM 1304 C CA . GLY A 1 162 ? 9.698 14.110 -0.158 1.00 96.00 162 GLY A CA 1
ATOM 1305 C C . GLY A 1 162 ? 9.339 13.196 1.010 1.00 96.00 162 GLY A C 1
ATOM 1306 O O . GLY A 1 162 ? 8.168 13.072 1.341 1.00 96.00 162 GLY A O 1
ATOM 1307 N N . VAL A 1 163 ? 10.330 12.670 1.736 1.00 97.06 163 VAL A N 1
ATOM 1308 C CA . VAL A 1 163 ? 10.104 11.846 2.938 1.00 97.06 163 VAL A CA 1
ATOM 1309 C C . VAL A 1 163 ? 9.285 12.601 3.984 1.00 97.06 163 VAL A C 1
ATOM 1311 O O . VAL A 1 163 ? 8.273 12.093 4.465 1.00 97.06 163 VAL A O 1
ATOM 1314 N N . LYS A 1 164 ? 9.678 13.837 4.321 1.00 97.69 164 LYS A N 1
ATOM 1315 C CA . LYS A 1 164 ? 8.960 14.639 5.320 1.00 97.69 164 LYS A CA 1
ATOM 1316 C C . LYS A 1 164 ? 7.510 14.902 4.903 1.00 97.69 164 LYS A C 1
ATOM 1318 O O . LYS A 1 164 ? 6.603 14.708 5.707 1.00 97.69 164 LYS A O 1
ATOM 1323 N N . ARG A 1 165 ? 7.287 15.346 3.662 1.00 98.06 165 ARG A N 1
ATOM 1324 C CA . ARG A 1 165 ? 5.938 15.642 3.154 1.00 98.06 165 ARG A CA 1
ATOM 1325 C C . ARG A 1 165 ? 5.094 14.385 2.976 1.00 98.06 165 ARG A C 1
ATOM 1327 O O . ARG A 1 165 ? 3.904 14.424 3.266 1.00 98.06 165 ARG A O 1
ATOM 1334 N N . GLY A 1 166 ? 5.709 13.275 2.580 1.00 97.81 166 GLY A N 1
ATOM 1335 C CA . GLY A 1 166 ? 5.074 11.964 2.512 1.00 97.81 166 GLY A CA 1
ATOM 1336 C C . GLY A 1 166 ? 4.521 11.542 3.870 1.00 97.81 166 GLY A C 1
ATOM 1337 O O . GLY A 1 166 ? 3.350 11.191 3.957 1.00 97.81 166 GLY A O 1
ATOM 1338 N N . ILE A 1 167 ? 5.307 11.676 4.946 1.00 98.19 167 ILE A N 1
ATOM 1339 C CA . ILE A 1 167 ? 4.831 11.392 6.310 1.00 98.19 167 ILE A CA 1
ATOM 1340 C C . ILE A 1 167 ? 3.648 12.296 6.675 1.00 98.19 167 ILE A C 1
ATOM 1342 O O . ILE A 1 167 ? 2.625 11.787 7.114 1.00 98.19 167 ILE A O 1
ATOM 1346 N N . GLU A 1 168 ? 3.740 13.611 6.454 1.00 98.25 168 GLU A N 1
ATOM 1347 C CA . GLU A 1 168 ? 2.653 14.553 6.781 1.00 98.25 168 GLU A CA 1
ATOM 1348 C C . GLU A 1 168 ? 1.336 14.214 6.051 1.00 98.25 168 GLU A C 1
ATOM 1350 O O . GLU A 1 168 ? 0.257 14.261 6.647 1.00 98.25 168 GLU A O 1
ATOM 1355 N N . VAL A 1 169 ? 1.412 13.835 4.770 1.00 98.50 169 VAL A N 1
ATOM 1356 C CA . VAL A 1 169 ? 0.242 13.409 3.984 1.00 98.50 169 VAL A CA 1
ATOM 1357 C C . VAL A 1 169 ? -0.300 12.070 4.477 1.00 98.50 169 VAL A C 1
ATOM 1359 O O . VAL A 1 169 ? -1.515 11.927 4.629 1.00 98.50 169 VAL A O 1
ATOM 1362 N N . MET A 1 170 ? 0.573 11.104 4.771 1.00 98.56 170 MET A N 1
ATOM 1363 C CA . MET A 1 170 ? 0.144 9.796 5.266 1.00 98.56 170 MET A CA 1
ATOM 1364 C C . MET A 1 170 ? -0.431 9.871 6.686 1.00 98.56 170 MET A C 1
ATOM 1366 O O . MET A 1 170 ? -1.365 9.139 6.999 1.00 98.56 170 MET A O 1
ATOM 1370 N N . GLU A 1 171 ? 0.034 10.791 7.535 1.00 98.44 171 GLU A N 1
ATOM 1371 C CA . GLU A 1 171 ? -0.583 11.055 8.841 1.00 98.44 171 GLU A CA 1
ATOM 1372 C C . GLU A 1 171 ? -2.030 11.541 8.678 1.00 98.44 171 GLU A C 1
ATOM 1374 O O . GLU A 1 171 ? -2.931 11.048 9.361 1.00 98.44 171 GLU A O 1
ATOM 1379 N N . LEU A 1 172 ? -2.283 12.456 7.733 1.00 98.06 172 LEU A N 1
ATOM 1380 C CA . LEU A 1 172 ? -3.640 12.907 7.415 1.00 98.06 172 LEU A CA 1
ATOM 1381 C C . LEU A 1 172 ? -4.503 11.766 6.854 1.00 98.06 172 LEU A C 1
ATOM 1383 O O . LEU A 1 172 ? -5.646 11.608 7.287 1.00 98.06 172 LEU A O 1
ATOM 1387 N N . TYR A 1 173 ? -3.951 10.971 5.934 1.00 98.25 173 TYR A N 1
ATOM 1388 C CA . TYR A 1 173 ? -4.601 9.786 5.371 1.00 98.25 173 TYR A CA 1
ATOM 1389 C C . TYR A 1 173 ? -5.068 8.830 6.476 1.00 98.25 173 TYR A C 1
ATOM 1391 O O . TYR A 1 173 ? -6.253 8.510 6.570 1.00 98.25 173 TYR A O 1
ATOM 1399 N N . PHE A 1 174 ? -4.157 8.419 7.362 1.00 97.81 174 PHE A N 1
ATOM 1400 C CA . PHE A 1 174 ? -4.483 7.454 8.407 1.00 97.81 174 PHE A CA 1
ATOM 1401 C C . PHE A 1 174 ? -5.406 8.034 9.472 1.00 97.81 174 PHE A C 1
ATOM 1403 O O . PHE A 1 174 ? -6.250 7.308 9.985 1.00 97.81 174 PHE A O 1
ATOM 1410 N N . ARG A 1 175 ? -5.318 9.334 9.775 1.00 96.50 175 ARG A N 1
ATOM 1411 C CA . ARG A 1 175 ? -6.274 9.979 10.682 1.00 96.50 175 ARG A CA 1
ATOM 1412 C C . ARG A 1 175 ? -7.704 9.874 10.152 1.00 96.50 175 ARG A C 1
ATOM 1414 O O . ARG A 1 175 ? -8.572 9.416 10.885 1.00 96.50 175 ARG A O 1
ATOM 1421 N N . ILE A 1 176 ? -7.929 10.221 8.881 1.00 95.31 176 ILE A N 1
ATOM 1422 C CA . ILE A 1 176 ? -9.254 10.115 8.246 1.00 95.31 176 ILE A CA 1
ATOM 1423 C C . ILE A 1 176 ? -9.743 8.662 8.253 1.00 95.31 176 ILE A C 1
ATOM 1425 O O . ILE A 1 176 ? -10.895 8.401 8.597 1.00 95.31 176 ILE A O 1
ATOM 1429 N N . LEU A 1 177 ? -8.869 7.714 7.900 1.00 95.88 177 LEU A N 1
ATOM 1430 C CA . LEU A 1 177 ? -9.218 6.296 7.887 1.00 95.88 177 LEU A CA 1
ATOM 1431 C C . LEU A 1 177 ? -9.609 5.791 9.283 1.00 95.88 177 LEU A C 1
ATOM 1433 O O . LEU A 1 177 ? -10.632 5.126 9.435 1.00 95.88 177 LEU A O 1
ATOM 1437 N N . PHE A 1 178 ? -8.831 6.128 10.310 1.00 95.50 178 PHE A N 1
ATOM 1438 C CA . PHE A 1 178 ? -9.089 5.684 11.678 1.00 95.50 178 PHE A CA 1
ATOM 1439 C C . PHE A 1 178 ? -10.305 6.363 12.309 1.00 95.50 178 PHE A C 1
ATOM 1441 O O . PHE A 1 178 ? -11.039 5.688 13.026 1.00 95.50 178 PHE A O 1
ATOM 1448 N N . ASP A 1 179 ? -10.576 7.634 11.996 1.00 92.19 179 ASP A N 1
ATOM 1449 C CA . ASP A 1 179 ? -11.822 8.308 12.392 1.00 92.19 179 ASP A CA 1
ATOM 1450 C C . ASP A 1 179 ? -13.057 7.608 11.790 1.00 92.19 179 ASP A C 1
ATOM 1452 O O . ASP A 1 179 ? -14.095 7.469 12.451 1.00 92.19 179 ASP A O 1
ATOM 1456 N N . ALA A 1 180 ? -12.945 7.135 10.542 1.00 90.38 180 ALA A N 1
ATOM 1457 C CA . ALA A 1 180 ? -14.000 6.372 9.882 1.00 90.38 180 ALA A CA 1
ATOM 1458 C C . ALA A 1 180 ? -14.171 4.974 10.505 1.00 90.38 180 ALA A C 1
ATOM 1460 O O . ALA A 1 180 ? -15.302 4.540 10.732 1.00 90.38 180 ALA A O 1
ATOM 1461 N N . MET A 1 181 ? -13.069 4.290 10.837 1.00 90.50 181 MET A N 1
ATOM 1462 C CA . MET A 1 181 ? -13.086 2.982 11.510 1.00 90.50 181 MET A CA 1
ATOM 1463 C C . MET A 1 181 ? -13.690 3.047 12.918 1.00 90.50 181 MET A C 1
ATOM 1465 O O . MET A 1 181 ? -14.411 2.135 13.317 1.00 90.50 181 MET A O 1
ATOM 1469 N N . SER A 1 182 ? -13.448 4.123 13.673 1.00 87.69 182 SER A N 1
ATOM 1470 C CA . SER A 1 182 ? -14.023 4.308 15.013 1.00 87.69 182 SER A CA 1
ATOM 1471 C C . SER A 1 182 ? -15.486 4.767 15.001 1.00 87.69 182 SER A C 1
ATOM 1473 O O . SER A 1 182 ? -16.079 4.939 16.067 1.00 87.69 182 SER A O 1
ATOM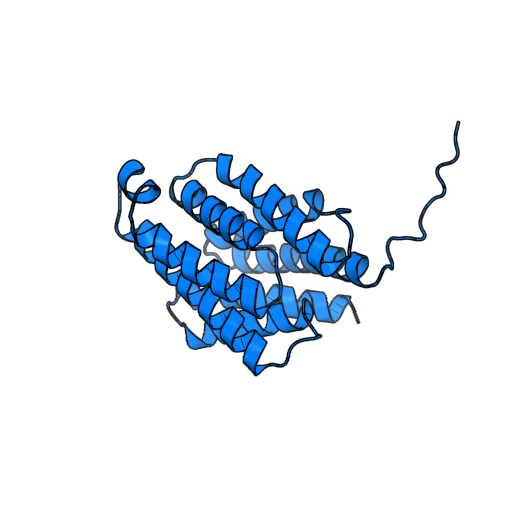 1475 N N . GLY A 1 183 ? -16.078 5.002 13.823 1.00 73.50 183 GLY A N 1
ATOM 1476 C CA . GLY A 1 183 ? -17.452 5.492 13.681 1.00 73.50 183 GLY A CA 1
ATOM 1477 C C . GLY A 1 183 ? -17.653 6.939 14.147 1.00 73.50 183 GLY A C 1
ATOM 1478 O O . GLY A 1 183 ? -18.789 7.401 14.248 1.00 73.50 183 GLY A O 1
ATOM 1479 N N . THR A 1 184 ? -16.570 7.676 14.412 1.00 58.62 184 THR A N 1
ATOM 1480 C CA . THR A 1 184 ? -16.615 9.037 14.972 1.00 58.62 184 THR A CA 1
ATOM 1481 C C . THR A 1 184 ? -17.131 10.063 13.953 1.00 58.62 184 THR A C 1
ATOM 1483 O O . THR A 1 184 ? -17.622 11.124 14.325 1.00 58.62 184 THR A O 1
ATOM 1486 N N . THR A 1 185 ? -17.130 9.726 12.661 1.00 52.53 185 THR A N 1
ATOM 1487 C CA . THR A 1 185 ? -17.606 10.596 11.570 1.00 52.53 185 THR A CA 1
ATOM 1488 C C . THR A 1 185 ? -19.140 10.653 11.416 1.00 52.53 185 THR A C 1
ATOM 1490 O O . THR A 1 185 ? -19.629 11.376 10.552 1.00 52.53 185 THR A O 1
ATOM 1493 N N . ARG A 1 186 ? -19.940 9.916 12.209 1.00 46.12 186 ARG A N 1
ATOM 1494 C CA . ARG A 1 186 ? -21.408 9.823 12.005 1.00 46.12 186 ARG A CA 1
ATOM 1495 C C . ARG A 1 186 ? -22.286 10.838 12.746 1.00 46.12 186 ARG A C 1
ATOM 1497 O O . ARG A 1 186 ? -23.490 10.841 12.507 1.00 46.12 186 ARG A O 1
ATOM 1504 N N . GLU A 1 187 ? -21.729 11.742 13.546 1.00 40.19 187 GLU A N 1
ATOM 1505 C CA . GLU A 1 187 ? -22.509 12.812 14.189 1.00 40.19 187 GLU A CA 1
ATOM 1506 C C . GLU A 1 187 ? -22.060 14.209 13.762 1.00 40.19 187 GLU A C 1
ATOM 1508 O O . GLU A 1 187 ? -21.704 15.022 14.603 1.00 40.19 187 GLU A O 1
ATOM 1513 N N . MET A 1 188 ? -22.090 14.548 12.470 1.00 43.12 188 MET A N 1
ATOM 1514 C CA . MET A 1 188 ? -22.088 15.967 12.100 1.00 43.12 188 MET A CA 1
ATOM 1515 C C . MET A 1 188 ? -23.003 16.266 10.912 1.00 43.12 188 MET A C 1
ATOM 1517 O O . MET A 1 188 ? -22.727 15.921 9.768 1.00 43.12 188 MET A O 1
ATOM 1521 N N . ILE A 1 189 ? -24.042 17.033 11.260 1.00 45.03 189 ILE A N 1
ATOM 1522 C CA . ILE A 1 189 ? -24.966 17.820 10.437 1.00 45.03 189 ILE A CA 1
ATOM 1523 C C . ILE A 1 189 ? -26.152 17.025 9.856 1.00 45.03 189 ILE A C 1
ATOM 1525 O O . ILE A 1 189 ? -26.045 16.411 8.794 1.00 45.03 189 ILE A O 1
ATOM 1529 N N . PRO A 1 190 ? -27.339 17.096 10.500 1.00 39.59 190 PRO A N 1
ATOM 1530 C CA . PRO A 1 190 ? -28.590 16.770 9.833 1.00 39.59 190 PRO A CA 1
ATOM 1531 C C . PRO A 1 190 ? -28.714 17.678 8.612 1.00 39.59 190 PRO A C 1
ATOM 1533 O O . PRO A 1 190 ? -28.633 18.899 8.740 1.00 39.59 190 PRO A O 1
ATOM 1536 N N . ALA A 1 191 ? -28.925 17.093 7.435 1.00 48.59 191 ALA A N 1
ATOM 1537 C CA . ALA A 1 191 ? -29.305 17.854 6.258 1.00 48.59 191 ALA A CA 1
ATOM 1538 C C . ALA A 1 191 ? -30.620 18.589 6.563 1.00 48.59 191 ALA A C 1
ATOM 1540 O O . ALA A 1 191 ? -31.700 17.994 6.531 1.00 48.59 191 ALA A O 1
ATOM 1541 N N . THR A 1 192 ? -30.543 19.879 6.887 1.00 54.81 192 THR A N 1
ATOM 1542 C CA . THR A 1 192 ? -31.711 20.754 6.852 1.00 54.81 192 THR A CA 1
ATOM 1543 C C . THR A 1 192 ? -32.144 20.833 5.399 1.00 54.81 192 THR A C 1
ATOM 1545 O O . THR A 1 192 ? -31.472 21.450 4.576 1.00 54.81 192 THR A O 1
ATOM 1548 N N . ARG A 1 193 ? -33.237 20.137 5.081 1.00 44.31 193 ARG A N 1
ATOM 1549 C CA . ARG A 1 193 ? -33.940 20.279 3.807 1.00 44.31 193 ARG A CA 1
ATOM 1550 C C . ARG A 1 193 ? -34.449 21.720 3.723 1.00 44.31 193 ARG A C 1
ATOM 1552 O O . ARG A 1 193 ? -35.286 22.103 4.538 1.00 44.31 193 ARG A O 1
ATOM 1559 N N . GLY A 1 194 ? -33.898 22.487 2.787 1.00 46.78 194 GLY A N 1
ATOM 1560 C CA . GLY A 1 194 ? -34.454 23.740 2.276 1.00 46.78 194 GLY A CA 1
ATOM 1561 C C . GLY A 1 194 ? -35.012 23.514 0.883 1.00 46.78 194 GLY A C 1
ATOM 1562 O O . GLY A 1 194 ? -34.451 22.638 0.183 1.00 46.78 194 GLY A O 1
#